Protein AF-A0A094FI16-F1 (afdb_monomer)

Solvent-accessible surface area (backbone atoms only — not comparable to full-atom values): 13268 Å² total; per-residue (Å²): 134,84,83,78,82,88,69,80,83,80,78,84,63,84,81,72,83,69,83,72,55,76,81,50,73,65,48,74,67,51,50,54,47,45,54,50,50,52,51,71,77,45,68,91,84,68,53,72,40,79,74,44,76,42,57,43,65,66,54,66,85,62,45,50,60,28,54,52,25,50,73,70,74,41,86,46,73,88,70,80,50,32,34,35,35,34,31,32,39,61,77,45,80,53,34,32,47,31,35,27,33,64,72,80,64,43,73,79,44,76,44,78,58,59,74,73,53,78,80,79,87,50,72,69,58,41,55,53,47,32,50,36,49,70,70,32,68,69,50,48,51,54,54,60,74,66,66,67,64,84,74,54,40,78,46,63,51,59,36,78,58,72,79,88,84,68,92,50,53,60,66,41,31,35,30,46,32,22,29,30,52,59,94,44,43,84,47,87,84,50,66,26,85,81,37,69,49,74,43,33,40,30,28,34,67,46,77,63,39,73,78,48,72,47,61,69,89,82,77,132

Foldseek 3Di:
DDDDDPDDDPPPDDDDPPPADQPHKDDPVRQVLQVVLVCVVDPVPFAKDWQDKIWPHDDPVQVVQQVVCVVVVHHGDDDFTKIWTWIDRALDLWIKIWIAGPRVSHTPDIDTDDLQDDGDDDPVLQVLLFVQLVPDPVNVVLVVVVVDDPQKDKGWGWDFPDDPPPPRSFTKIKIWMFIFDSVCRVPPPGDRVVGTDQKIFMAGSNNSHGPDIGGNPPDD

Secondary structure (DSSP, 8-state):
---------------------TTSPPPHHHHHHHHHHHHHTS-TT--EEEEEEEEEPPPHHHHHHHHHHHHTTPPPPP---EEEEEEEETTSS-EEEEEEETTTTEEEEEEEPPTT--PPP-HHHHHHHHHHHHH-HHHHHHHHHT-PPTT--EEEEEEE----SSS-SS-EEEEEEEE--GGGTT-TT--GGGSB-SEEEEEETTTTEEEEEEES-S--

Mean predicted aligned error: 7.17 Å

Sequence (220 aa):
MDKIPTTLPFVGGAKEEVVQHPIGPLTASEITRSTSILRASWPANTDFHFKAVTLLEPLKAELLPYLQAERSGSSPAKIDRKAFVLYYIRNTDKLHEAVVNLSEGKVESNVRLGANVHSNADGDEIIATEKAALEDEGVKAAIAKLQLPEGSVVIVDPWIYGSDGVHDDARMFQCFLYMKDPQNANEPDANHYAMPLPFSPVISAETMKVIRIDTSLLRR

Structure (mmCIF, N/CA/C/O backbone):
data_AF-A0A094FI16-F1
#
_entry.id   AF-A0A094FI16-F1
#
loop_
_atom_site.group_PDB
_atom_site.id
_atom_site.type_symbol
_atom_site.label_atom_id
_atom_site.label_alt_id
_atom_site.label_comp_id
_atom_site.label_asym_id
_atom_site.label_entity_id
_atom_site.label_seq_id
_atom_site.pdbx_PDB_ins_code
_atom_site.Cartn_x
_atom_site.Cartn_y
_atom_site.Cartn_z
_atom_site.occupancy
_atom_site.B_iso_or_equiv
_atom_site.auth_seq_id
_atom_site.auth_comp_id
_atom_site.auth_asym_id
_atom_site.auth_atom_id
_atom_site.pdbx_PDB_model_num
ATOM 1 N N . MET A 1 1 ? 4.285 34.529 16.241 1.00 43.22 1 MET A N 1
ATOM 2 C CA . MET A 1 1 ? 4.951 33.340 15.674 1.00 43.22 1 MET A CA 1
ATOM 3 C C . MET A 1 1 ? 5.153 33.617 14.204 1.00 43.22 1 MET A C 1
ATOM 5 O O . MET A 1 1 ? 4.193 33.572 13.442 1.00 43.22 1 MET A O 1
ATOM 9 N N . ASP A 1 2 ? 6.364 34.029 13.848 1.00 38.28 2 ASP A N 1
ATOM 10 C CA . ASP A 1 2 ? 6.711 34.353 12.471 1.00 38.28 2 ASP A CA 1
ATOM 11 C C . ASP A 1 2 ? 6.721 33.078 11.628 1.00 38.28 2 ASP A C 1
ATOM 13 O O . ASP A 1 2 ? 7.322 32.069 11.999 1.00 38.28 2 ASP A O 1
ATOM 17 N N . LYS A 1 3 ? 6.003 33.113 10.503 1.00 44.16 3 LYS A N 1
ATOM 18 C CA . LYS A 1 3 ? 5.998 32.029 9.523 1.00 44.16 3 LYS A CA 1
ATOM 19 C C . LYS A 1 3 ? 7.364 31.998 8.846 1.00 44.16 3 LYS A C 1
ATOM 21 O O . LYS A 1 3 ? 7.683 32.887 8.061 1.00 44.16 3 LYS A O 1
ATOM 26 N N . ILE A 1 4 ? 8.153 30.971 9.139 1.00 40.56 4 ILE A N 1
ATOM 27 C CA . ILE A 1 4 ? 9.375 30.671 8.393 1.00 40.56 4 ILE A CA 1
ATOM 28 C C . ILE A 1 4 ? 8.947 30.268 6.969 1.00 40.56 4 ILE A C 1
ATOM 30 O O . ILE A 1 4 ? 8.168 29.323 6.829 1.00 40.56 4 ILE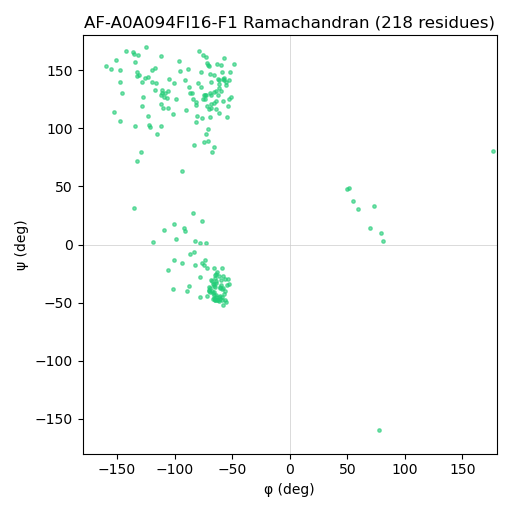 A O 1
ATOM 34 N N . PRO A 1 5 ? 9.398 30.953 5.903 1.00 45.97 5 PRO A N 1
ATOM 35 C CA . PRO A 1 5 ? 9.052 30.575 4.540 1.00 45.97 5 PRO A CA 1
ATOM 36 C C . PRO A 1 5 ? 9.872 29.345 4.137 1.00 45.97 5 PRO A C 1
ATOM 38 O O . PRO A 1 5 ? 11.078 29.435 3.918 1.00 45.97 5 PRO A O 1
ATOM 41 N N . THR A 1 6 ? 9.226 28.185 4.029 1.00 45.31 6 THR A N 1
ATOM 42 C CA . THR A 1 6 ? 9.842 26.946 3.530 1.00 45.31 6 THR A CA 1
ATOM 43 C C . THR A 1 6 ? 9.599 26.794 2.030 1.00 45.31 6 THR A C 1
ATOM 45 O O . THR A 1 6 ? 8.936 25.864 1.583 1.00 45.31 6 THR A O 1
ATOM 48 N N . THR A 1 7 ? 10.115 27.713 1.219 1.00 50.72 7 THR A N 1
ATOM 49 C CA . THR A 1 7 ? 10.198 27.493 -0.231 1.00 50.72 7 THR A CA 1
ATOM 50 C C . THR A 1 7 ? 11.647 27.603 -0.659 1.00 50.72 7 THR A C 1
ATOM 52 O O . THR A 1 7 ? 12.184 28.702 -0.794 1.00 50.72 7 THR A O 1
ATOM 55 N N . LEU A 1 8 ? 12.281 26.446 -0.858 1.00 42.81 8 LEU A N 1
ATOM 56 C CA . LEU A 1 8 ? 13.531 26.371 -1.602 1.00 42.81 8 LEU A CA 1
ATOM 57 C C . LEU A 1 8 ? 13.269 26.865 -3.036 1.00 42.81 8 LEU A C 1
ATOM 59 O O . LEU A 1 8 ? 12.236 26.515 -3.614 1.00 42.81 8 LEU A O 1
ATOM 63 N N . PRO A 1 9 ? 14.167 27.672 -3.623 1.00 41.69 9 PRO A N 1
ATOM 64 C CA . PRO A 1 9 ? 14.007 28.132 -4.991 1.00 41.69 9 PRO A CA 1
ATOM 65 C C . PRO A 1 9 ? 14.072 26.930 -5.935 1.00 41.69 9 PRO A C 1
ATOM 67 O O . PRO A 1 9 ? 15.095 26.251 -6.033 1.00 41.69 9 PRO A O 1
ATOM 70 N N . PHE A 1 10 ? 12.973 26.663 -6.641 1.00 52.28 10 PHE A N 1
ATOM 71 C CA . PHE A 1 10 ? 12.978 25.724 -7.753 1.00 52.28 10 PHE A CA 1
ATOM 72 C C . PHE A 1 10 ? 13.746 26.382 -8.900 1.00 52.28 10 PHE A C 1
ATOM 74 O O . PHE A 1 10 ? 13.222 27.243 -9.608 1.00 52.28 10 PHE A O 1
ATOM 81 N N . VAL A 1 11 ? 15.019 26.020 -9.054 1.00 50.62 11 VAL A N 1
ATOM 82 C CA . VAL A 1 11 ? 15.810 26.430 -10.213 1.00 50.62 11 VAL A CA 1
ATOM 83 C C . VAL A 1 11 ? 15.297 25.625 -11.402 1.00 50.62 11 VAL A C 1
ATOM 85 O O . VAL A 1 11 ? 15.682 24.478 -11.616 1.00 50.62 11 VAL A O 1
ATOM 88 N N . GLY A 1 12 ? 14.372 26.225 -12.150 1.00 50.88 12 GLY A N 1
ATOM 89 C CA . GLY A 1 12 ? 13.916 25.733 -13.444 1.00 50.88 12 GLY A CA 1
ATOM 90 C C . GLY A 1 12 ? 15.039 25.834 -14.471 1.00 50.88 12 GLY A C 1
ATOM 91 O O . GLY A 1 12 ? 15.079 26.773 -15.260 1.00 50.88 12 GLY A O 1
ATOM 92 N N . GLY A 1 13 ? 15.968 24.882 -14.437 1.00 42.16 13 GLY A N 1
ATOM 93 C CA . GLY A 1 13 ? 16.850 24.588 -15.560 1.00 42.16 13 GLY A CA 1
ATOM 94 C C . GLY A 1 13 ? 16.088 23.796 -16.620 1.00 42.16 13 GLY A C 1
ATOM 95 O O . GLY A 1 13 ? 15.184 23.022 -16.293 1.00 42.16 13 GLY A O 1
ATOM 96 N N . ALA A 1 14 ? 16.440 23.980 -17.894 1.00 49.06 14 ALA A N 1
ATOM 97 C CA . ALA A 1 14 ? 16.008 23.067 -18.945 1.00 49.06 14 ALA A CA 1
ATOM 98 C C . ALA A 1 14 ? 16.341 21.634 -18.504 1.00 49.06 14 ALA A C 1
ATOM 100 O O . ALA A 1 14 ? 17.463 21.356 -18.084 1.00 49.06 14 ALA A O 1
ATOM 101 N N . LYS A 1 15 ? 15.340 20.752 -18.521 1.00 51.88 15 LYS A N 1
ATOM 102 C CA . LYS A 1 15 ? 15.475 19.371 -18.065 1.00 51.88 15 LYS A CA 1
ATOM 103 C C . LYS A 1 15 ? 16.336 18.634 -19.090 1.00 51.88 15 LYS A C 1
ATOM 105 O O . LYS A 1 15 ? 15.805 18.107 -20.063 1.00 51.88 15 LYS A O 1
ATOM 110 N N . GLU A 1 16 ? 17.656 18.651 -18.919 1.00 47.62 16 GLU A N 1
ATOM 111 C CA . GLU A 1 16 ? 18.508 17.676 -19.593 1.00 47.62 16 GLU A CA 1
ATOM 112 C C . GLU A 1 16 ? 17.940 16.294 -19.259 1.00 47.62 16 GLU A C 1
ATOM 114 O O . GLU A 1 16 ? 17.707 15.971 -18.088 1.00 47.62 16 GLU A O 1
ATOM 119 N N . GLU A 1 17 ? 17.644 15.497 -20.288 1.00 54.69 17 GLU A N 1
ATOM 120 C CA . GLU A 1 17 ? 17.377 14.074 -20.113 1.00 54.69 17 GLU A CA 1
ATOM 121 C C . GLU A 1 17 ? 18.675 13.430 -19.630 1.00 54.69 17 GLU A C 1
ATOM 123 O O . GLU A 1 17 ? 19.483 12.921 -20.402 1.00 54.69 17 GLU A O 1
ATOM 128 N N . VAL A 1 18 ? 18.900 13.496 -18.319 1.00 62.59 18 VAL A N 1
ATOM 129 C CA . VAL A 1 18 ? 19.955 12.733 -17.671 1.00 62.59 18 VAL A CA 1
ATOM 130 C C . VAL A 1 18 ? 19.619 11.272 -17.916 1.00 62.59 18 VAL A C 1
ATOM 132 O O . VAL A 1 18 ? 18.603 10.775 -17.415 1.00 62.59 18 VAL A O 1
ATOM 135 N N . VAL A 1 19 ? 20.460 10.605 -18.708 1.00 74.19 19 VAL A N 1
ATOM 136 C CA . VAL A 1 19 ? 20.371 9.166 -18.954 1.00 74.19 19 VAL A CA 1
ATOM 137 C C . VAL A 1 19 ? 20.383 8.473 -17.597 1.00 74.19 19 VAL A C 1
ATOM 139 O O . VAL A 1 19 ? 21.378 8.503 -16.875 1.00 74.19 19 VAL A O 1
ATOM 142 N N . GLN A 1 20 ? 19.239 7.906 -17.218 1.00 89.69 20 GLN A N 1
ATOM 143 C CA . GLN A 1 20 ? 19.104 7.235 -15.934 1.00 89.69 20 GLN A CA 1
ATOM 144 C C . GLN A 1 20 ? 19.866 5.916 -15.985 1.00 89.69 20 GLN A C 1
ATOM 146 O O . GLN A 1 20 ? 19.644 5.100 -16.883 1.00 89.69 20 GLN A O 1
ATOM 151 N N . HIS A 1 21 ? 20.732 5.698 -14.997 1.00 93.56 21 HIS A N 1
ATOM 152 C CA . HIS A 1 21 ? 21.408 4.418 -14.831 1.00 93.56 21 HIS A CA 1
ATOM 153 C C . HIS A 1 21 ? 20.358 3.288 -14.729 1.00 93.56 21 HIS A C 1
ATOM 155 O O . HIS A 1 21 ? 19.339 3.491 -14.064 1.00 93.56 21 HIS A O 1
ATOM 161 N N . PRO A 1 22 ? 20.556 2.100 -15.333 1.00 95.25 22 PRO A N 1
ATOM 162 C CA . PRO A 1 22 ? 19.527 1.054 -15.397 1.00 95.25 22 PRO A CA 1
ATOM 163 C C . PRO A 1 22 ? 18.961 0.594 -14.048 1.00 95.25 22 PRO A C 1
ATOM 165 O O . PRO A 1 22 ? 17.793 0.233 -13.992 1.00 95.25 22 PRO A O 1
ATOM 168 N N . ILE A 1 23 ? 19.751 0.656 -12.969 1.00 96.25 23 ILE A N 1
ATOM 169 C CA . ILE A 1 23 ? 19.307 0.364 -11.584 1.00 96.25 23 ILE A CA 1
ATOM 170 C C . ILE A 1 23 ? 18.984 1.617 -10.751 1.00 96.25 23 ILE A C 1
ATOM 172 O O . ILE A 1 23 ? 18.728 1.528 -9.555 1.00 96.25 23 ILE A O 1
ATOM 176 N N . GLY A 1 24 ? 19.034 2.808 -11.351 1.00 95.94 24 GLY A N 1
ATOM 177 C CA . GLY A 1 24 ? 18.613 4.038 -10.685 1.00 95.94 24 GLY A CA 1
ATOM 178 C C . GLY A 1 24 ? 17.097 4.029 -10.459 1.00 95.94 24 GLY A C 1
ATOM 179 O O . GLY A 1 24 ? 16.371 3.607 -11.369 1.00 95.94 24 GLY A O 1
ATOM 180 N N . PRO A 1 25 ? 16.604 4.502 -9.297 1.00 96.94 25 PRO A N 1
ATOM 181 C CA . PRO A 1 25 ? 15.182 4.465 -8.964 1.00 96.94 25 PRO A CA 1
ATOM 182 C C . PRO A 1 25 ? 14.341 5.193 -10.015 1.00 96.94 25 PRO A C 1
ATOM 184 O O . PRO A 1 25 ? 14.848 6.019 -10.779 1.00 96.94 25 PRO A O 1
ATOM 187 N N . LEU A 1 26 ? 13.041 4.896 -10.060 1.00 97.44 26 LEU A N 1
ATOM 188 C CA . LEU A 1 26 ? 12.145 5.634 -10.943 1.00 97.44 26 LEU A CA 1
ATOM 189 C C . LEU A 1 26 ? 12.122 7.112 -10.559 1.00 97.44 26 LEU A C 1
ATOM 191 O O . LEU A 1 26 ? 11.968 7.476 -9.392 1.00 97.44 26 LEU A O 1
ATOM 195 N N . THR A 1 27 ? 12.212 7.974 -11.562 1.00 97.06 27 THR A N 1
ATOM 196 C CA . THR A 1 27 ? 11.962 9.403 -11.377 1.00 97.06 27 THR A CA 1
ATOM 197 C C . THR A 1 27 ? 10.465 9.666 -11.182 1.00 97.06 27 THR A C 1
ATOM 199 O O . THR A 1 27 ? 9.615 8.886 -11.614 1.00 97.06 27 THR A O 1
ATOM 202 N N . ALA A 1 28 ? 10.107 10.828 -10.628 1.00 96.88 28 ALA A N 1
ATOM 203 C CA . ALA A 1 28 ? 8.701 11.237 -10.505 1.00 96.88 28 ALA A CA 1
ATOM 204 C C . ALA A 1 28 ? 7.945 11.220 -11.853 1.00 96.88 28 ALA A C 1
ATOM 206 O O . ALA A 1 28 ? 6.765 10.866 -11.922 1.00 96.88 28 ALA A O 1
ATOM 207 N N . SER A 1 29 ? 8.639 11.560 -12.946 1.00 96.94 29 SER A N 1
ATOM 208 C CA . SER A 1 29 ? 8.073 11.517 -14.298 1.00 96.94 29 SER A CA 1
ATOM 209 C C . SER A 1 29 ? 7.815 10.087 -14.766 1.00 96.94 29 SER A C 1
ATOM 211 O O . SER A 1 29 ? 6.818 9.838 -15.435 1.00 96.94 29 SER A O 1
ATOM 213 N N . GLU A 1 30 ? 8.699 9.152 -14.425 1.00 97.62 30 GLU A N 1
ATOM 214 C CA . GLU A 1 30 ? 8.548 7.737 -14.763 1.00 97.62 30 GLU A CA 1
ATOM 215 C C . GLU A 1 30 ? 7.422 7.080 -13.965 1.00 97.62 30 GLU A C 1
ATOM 217 O O . GLU A 1 30 ? 6.641 6.337 -14.549 1.00 97.62 30 GLU A O 1
ATOM 222 N N . ILE A 1 31 ? 7.269 7.416 -12.679 1.00 98.62 31 ILE A N 1
ATOM 223 C CA . ILE A 1 31 ? 6.142 6.971 -11.837 1.00 98.62 31 ILE A CA 1
ATOM 224 C C . ILE A 1 31 ? 4.806 7.477 -12.408 1.00 98.62 31 ILE A C 1
ATOM 226 O O . ILE A 1 31 ? 3.833 6.733 -12.543 1.00 98.62 31 ILE A O 1
ATOM 230 N N . THR A 1 32 ? 4.752 8.752 -12.797 1.00 98.44 32 THR A N 1
ATOM 231 C CA . THR A 1 32 ? 3.542 9.335 -13.398 1.00 98.44 32 THR A CA 1
ATOM 232 C C . THR A 1 32 ? 3.241 8.699 -14.758 1.00 98.44 32 THR A C 1
ATOM 234 O O . THR A 1 32 ? 2.091 8.389 -15.075 1.00 98.44 32 THR A O 1
ATOM 237 N N . ARG A 1 33 ? 4.275 8.456 -15.572 1.00 98.38 33 ARG A N 1
ATOM 238 C CA . ARG A 1 33 ? 4.128 7.842 -16.894 1.00 98.38 33 ARG A CA 1
ATOM 239 C C . ARG A 1 33 ? 3.716 6.373 -16.804 1.00 98.38 33 ARG A C 1
ATOM 241 O O . ARG A 1 33 ? 2.846 5.968 -17.569 1.00 98.38 33 ARG A O 1
ATOM 248 N N . SER A 1 34 ? 4.276 5.591 -15.879 1.00 98.56 34 SER A N 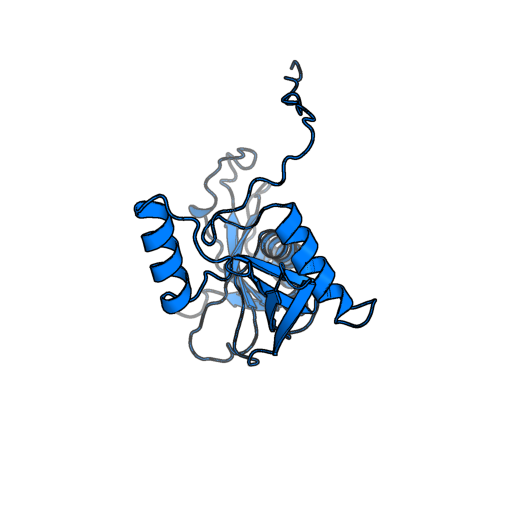1
ATOM 249 C CA . SER A 1 34 ? 3.928 4.173 -15.713 1.00 98.56 34 SER A CA 1
ATOM 250 C C . SER A 1 34 ? 2.458 4.002 -15.338 1.00 98.56 34 SER A C 1
ATOM 252 O O . SER A 1 34 ? 1.738 3.242 -15.984 1.00 98.56 34 SER A O 1
ATOM 254 N N . THR A 1 35 ? 1.984 4.775 -14.358 1.00 98.44 35 THR A N 1
ATOM 255 C CA . THR A 1 35 ? 0.579 4.752 -13.933 1.00 98.44 35 THR A CA 1
ATOM 256 C C . THR A 1 35 ? -0.359 5.255 -15.030 1.00 98.44 35 THR A C 1
ATOM 258 O O . THR A 1 35 ? -1.441 4.698 -15.199 1.00 98.44 35 THR A O 1
ATOM 261 N N . SER A 1 36 ? 0.053 6.242 -15.832 1.00 98.38 36 SER A N 1
ATOM 262 C CA . SER A 1 36 ? -0.736 6.735 -16.971 1.00 98.38 36 SER A CA 1
ATOM 263 C C . SER A 1 36 ? -0.880 5.692 -18.084 1.00 98.38 36 SER A C 1
ATOM 265 O O . SER A 1 36 ? -1.991 5.454 -18.555 1.00 98.38 36 SER A O 1
ATOM 267 N N . ILE A 1 37 ? 0.220 5.033 -18.472 1.00 98.56 37 ILE A N 1
ATOM 268 C CA . ILE A 1 37 ? 0.207 3.942 -19.463 1.00 98.56 37 ILE A CA 1
ATOM 269 C C . ILE A 1 37 ? -0.701 2.809 -18.982 1.00 98.56 37 ILE A C 1
ATOM 271 O O . ILE A 1 37 ? -1.527 2.310 -19.745 1.00 98.56 37 ILE A O 1
ATOM 275 N N . LEU A 1 38 ? -0.591 2.431 -17.706 1.00 98.50 38 LEU A N 1
ATOM 276 C CA . LEU A 1 38 ? -1.427 1.379 -17.146 1.00 98.50 38 LEU A CA 1
ATOM 277 C C . LEU A 1 38 ? -2.907 1.777 -17.131 1.00 98.50 38 LEU A C 1
ATOM 279 O O . LEU A 1 38 ? -3.737 0.999 -17.590 1.00 98.50 38 LEU A O 1
ATOM 283 N N . ARG A 1 39 ? -3.255 2.988 -16.677 1.00 98.25 39 ARG A N 1
ATOM 284 C CA . ARG A 1 39 ? -4.644 3.484 -16.687 1.00 98.25 39 ARG A CA 1
ATOM 285 C C . ARG A 1 39 ? -5.259 3.448 -18.085 1.00 98.25 39 ARG A C 1
ATOM 287 O O . ARG A 1 39 ? -6.409 3.050 -18.216 1.00 98.25 39 ARG A O 1
ATOM 294 N N . ALA A 1 40 ? -4.492 3.797 -19.118 1.00 97.69 40 ALA A N 1
ATOM 295 C CA . ALA A 1 40 ? -4.954 3.760 -20.505 1.00 97.69 40 ALA A CA 1
ATOM 296 C C . ALA A 1 40 ? -5.264 2.339 -21.021 1.00 97.69 40 ALA A C 1
ATOM 298 O O . ALA A 1 40 ? -6.005 2.195 -21.989 1.00 97.69 40 ALA A O 1
ATOM 299 N N . SER A 1 41 ? -4.727 1.295 -20.378 1.00 96.12 41 SER A N 1
ATOM 300 C CA . SER A 1 41 ? -5.033 -0.107 -20.704 1.00 96.12 41 SER A CA 1
ATOM 301 C C . SER A 1 41 ? -6.322 -0.637 -20.058 1.00 96.12 41 SER A C 1
ATOM 303 O O . SER A 1 41 ? -6.748 -1.749 -20.365 1.00 96.12 41 SER A O 1
ATOM 305 N N . TRP A 1 42 ? -6.958 0.149 -19.184 1.00 97.62 42 TRP A N 1
ATOM 306 C CA . TRP A 1 42 ? -8.195 -0.196 -18.484 1.00 97.62 42 TRP A CA 1
ATOM 307 C C . TRP A 1 42 ? -9.375 0.676 -18.952 1.00 97.62 42 TRP A C 1
ATOM 309 O O . TRP A 1 42 ? -9.167 1.749 -19.522 1.00 97.62 42 TRP A O 1
ATOM 319 N N . PRO A 1 43 ? -10.636 0.268 -18.695 1.00 97.00 43 PRO A N 1
ATOM 320 C CA . PRO A 1 43 ? -11.796 1.131 -18.899 1.00 97.00 43 PRO A CA 1
ATOM 321 C C . PRO A 1 43 ? -11.633 2.481 -18.188 1.00 97.00 43 PRO A C 1
ATOM 323 O O . PRO A 1 43 ? -11.154 2.529 -17.054 1.00 97.00 43 PRO A O 1
ATOM 326 N N . ALA A 1 44 ? -12.092 3.561 -18.826 1.00 92.81 44 ALA A N 1
ATOM 327 C CA . ALA A 1 44 ? -11.821 4.944 -18.410 1.00 92.81 44 ALA A CA 1
ATOM 328 C C . ALA A 1 44 ? -12.174 5.273 -16.944 1.00 92.81 44 ALA A C 1
ATOM 330 O O . ALA A 1 44 ? -11.516 6.104 -16.329 1.00 92.81 44 ALA A O 1
ATOM 331 N N . ASN A 1 45 ? -13.178 4.598 -16.377 1.00 93.81 45 ASN A N 1
ATOM 332 C CA . ASN A 1 45 ? -13.672 4.844 -15.017 1.00 93.81 45 ASN A CA 1
ATOM 333 C C . ASN A 1 45 ? -13.145 3.835 -13.985 1.00 93.81 45 ASN A C 1
ATOM 335 O O . ASN A 1 45 ? -13.737 3.670 -12.921 1.00 93.81 45 ASN A O 1
ATOM 339 N N . THR A 1 46 ? -12.070 3.117 -14.305 1.00 97.50 46 THR A N 1
ATOM 340 C CA . THR A 1 46 ? -11.446 2.190 -13.360 1.00 97.50 46 THR A CA 1
ATOM 341 C C . THR A 1 46 ? -10.801 2.982 -12.226 1.00 97.50 46 THR A C 1
ATOM 343 O O . THR A 1 46 ? -9.930 3.824 -12.460 1.00 97.50 46 THR A O 1
ATOM 346 N N . ASP A 1 47 ? -11.230 2.715 -10.994 1.00 95.94 47 ASP A N 1
ATOM 347 C CA . ASP A 1 47 ? -10.668 3.335 -9.798 1.00 95.94 47 ASP A CA 1
ATOM 348 C C . ASP A 1 47 ? -9.504 2.491 -9.274 1.00 95.94 47 ASP A C 1
ATOM 350 O O . ASP A 1 47 ? -9.673 1.336 -8.882 1.00 95.94 47 ASP A O 1
ATOM 354 N N . PHE A 1 48 ? -8.308 3.073 -9.304 1.00 97.50 48 PHE A N 1
ATOM 355 C CA . PHE A 1 48 ? -7.074 2.405 -8.915 1.00 97.50 48 PHE A CA 1
ATOM 356 C C . PHE A 1 48 ? -6.677 2.813 -7.505 1.00 97.50 48 PHE A C 1
ATOM 358 O O . PHE A 1 48 ? -6.672 3.998 -7.157 1.00 97.50 48 PHE A O 1
ATOM 365 N N . HIS A 1 49 ? -6.216 1.830 -6.745 1.00 96.56 49 HIS A N 1
ATOM 366 C CA . HIS A 1 49 ? -5.474 2.043 -5.518 1.00 96.56 49 HIS A CA 1
ATOM 367 C C . HIS A 1 49 ? -4.052 1.505 -5.700 1.00 96.56 49 HIS A C 1
ATOM 369 O O . HIS A 1 49 ? -3.811 0.304 -5.579 1.00 96.56 49 HIS A O 1
ATOM 375 N N . PHE A 1 50 ? -3.121 2.387 -6.069 1.00 97.81 50 PHE A N 1
ATOM 376 C CA . PHE A 1 50 ? -1.723 2.019 -6.288 1.00 97.81 50 PHE A CA 1
ATOM 377 C C . PHE A 1 50 ? -1.016 1.766 -4.961 1.00 97.81 50 PHE A C 1
ATOM 379 O O . PHE A 1 50 ? -1.002 2.633 -4.096 1.00 97.81 50 PHE A O 1
ATOM 386 N N . LYS A 1 51 ? -0.411 0.587 -4.834 1.00 97.56 51 LYS A N 1
ATOM 387 C CA . LYS A 1 51 ? 0.271 0.119 -3.624 1.00 97.56 51 LYS A CA 1
ATOM 388 C C . LYS A 1 51 ? 1.782 0.245 -3.734 1.00 97.56 51 LYS A C 1
ATOM 390 O O . LYS A 1 51 ? 2.441 0.630 -2.774 1.00 97.56 51 LYS A O 1
ATOM 395 N N . ALA A 1 52 ? 2.317 -0.039 -4.919 1.00 97.69 52 ALA A N 1
ATOM 396 C CA . ALA A 1 52 ? 3.718 0.172 -5.240 1.00 97.69 52 ALA A CA 1
ATOM 397 C C . ALA A 1 52 ? 3.879 0.544 -6.715 1.00 97.69 52 ALA A C 1
ATOM 399 O O . ALA A 1 52 ? 3.232 -0.031 -7.589 1.00 97.69 52 ALA A O 1
ATOM 400 N N . VAL A 1 53 ? 4.778 1.489 -6.980 1.00 98.56 53 VAL A N 1
ATOM 401 C CA . VAL A 1 53 ? 5.278 1.812 -8.318 1.00 98.56 53 VAL A CA 1
ATOM 402 C C . VAL A 1 53 ? 6.787 1.939 -8.191 1.00 98.56 53 VAL A C 1
ATOM 404 O O . VAL A 1 53 ? 7.285 2.932 -7.668 1.00 98.56 53 VAL A O 1
ATOM 407 N N . THR A 1 54 ? 7.514 0.914 -8.618 1.00 98.44 54 THR A N 1
ATOM 408 C CA . THR A 1 54 ? 8.969 0.840 -8.438 1.00 98.44 54 THR A CA 1
ATOM 409 C C . THR A 1 54 ? 9.658 0.377 -9.712 1.00 98.44 54 THR A C 1
ATOM 411 O O . THR A 1 54 ? 9.016 -0.130 -10.633 1.00 98.44 54 THR A O 1
ATOM 414 N N . LEU A 1 55 ? 10.971 0.579 -9.784 1.00 98.50 55 LEU A N 1
ATOM 415 C CA . LEU A 1 55 ? 11.784 0.057 -10.871 1.00 98.50 55 LEU A CA 1
ATOM 416 C C . LEU A 1 55 ? 11.697 -1.471 -10.842 1.00 98.50 55 LEU A C 1
ATOM 418 O O . LEU A 1 55 ? 11.948 -2.090 -9.810 1.00 98.50 55 LEU A O 1
ATOM 422 N N . LEU A 1 56 ? 11.377 -2.074 -11.983 1.00 98.44 56 LEU A N 1
ATOM 423 C CA . LEU A 1 56 ? 11.694 -3.475 -12.202 1.00 98.44 56 LEU A CA 1
ATOM 424 C C . LEU A 1 56 ? 13.156 -3.528 -12.638 1.00 98.44 56 LEU A C 1
ATOM 426 O O . LEU A 1 56 ? 13.481 -3.121 -13.756 1.00 98.44 56 LEU A O 1
ATOM 430 N N . GLU A 1 57 ? 14.032 -3.956 -11.731 1.00 98.00 57 GLU A N 1
ATOM 431 C CA . GLU A 1 57 ? 15.458 -4.039 -12.029 1.00 98.00 57 GLU A CA 1
ATOM 432 C C . GLU A 1 57 ? 15.711 -4.954 -13.240 1.00 98.00 57 GLU A C 1
ATOM 434 O O . GLU A 1 57 ? 15.027 -5.973 -13.398 1.00 98.00 57 GLU A O 1
ATOM 439 N N . PRO A 1 58 ? 16.685 -4.614 -14.103 1.00 97.38 58 PRO A N 1
ATOM 440 C CA . PRO A 1 58 ? 17.019 -5.446 -15.248 1.00 97.38 58 PRO A CA 1
ATOM 441 C C . PRO A 1 58 ? 17.452 -6.848 -14.831 1.00 97.38 58 PRO A C 1
ATOM 443 O O . PRO A 1 58 ? 18.019 -7.058 -13.754 1.00 97.38 58 PRO A O 1
ATOM 446 N N . LEU A 1 59 ? 17.281 -7.814 -15.732 1.00 97.12 59 LEU A N 1
ATOM 447 C CA . LEU A 1 59 ? 17.809 -9.149 -15.491 1.00 97.12 59 LEU A CA 1
ATOM 448 C C . LEU A 1 59 ? 19.330 -9.078 -15.350 1.00 97.12 59 LEU A C 1
ATOM 450 O O . LEU A 1 59 ? 20.016 -8.387 -16.104 1.00 97.12 59 LEU A O 1
ATOM 454 N N . LYS A 1 60 ? 19.892 -9.871 -14.433 1.00 97.69 60 LYS A N 1
ATOM 455 C CA . LYS A 1 60 ? 21.348 -9.938 -14.228 1.00 97.69 60 LYS A CA 1
ATOM 456 C C . LYS A 1 60 ? 22.119 -10.214 -15.528 1.00 97.69 60 LYS A C 1
ATOM 458 O O . LYS A 1 60 ? 23.222 -9.704 -15.698 1.00 97.69 60 LYS A O 1
ATOM 463 N N . ALA A 1 61 ? 21.536 -11.006 -16.431 1.00 97.31 61 ALA A N 1
ATOM 464 C CA . ALA A 1 61 ? 22.112 -11.323 -17.737 1.00 97.31 61 ALA A CA 1
ATOM 465 C C . ALA A 1 61 ? 22.234 -10.099 -18.668 1.00 97.31 61 ALA A C 1
ATOM 467 O O . ALA A 1 61 ? 23.146 -10.061 -19.487 1.00 97.31 61 ALA A O 1
ATOM 468 N N . GLU A 1 62 ? 21.360 -9.101 -18.521 1.00 95.94 62 GLU A N 1
ATOM 469 C CA . GLU A 1 62 ? 21.382 -7.843 -19.281 1.00 95.94 62 GLU A CA 1
ATOM 470 C C . GLU A 1 62 ? 22.248 -6.790 -18.578 1.00 95.94 62 GLU A C 1
ATOM 472 O O . GLU A 1 62 ? 23.031 -6.084 -19.213 1.00 95.94 62 GLU A O 1
ATOM 477 N N . LEU A 1 63 ? 22.155 -6.721 -17.245 1.00 97.06 63 LEU A N 1
ATOM 478 C CA . LEU A 1 63 ? 22.872 -5.736 -16.439 1.00 97.06 63 LEU A CA 1
ATOM 479 C C . LEU A 1 63 ? 24.384 -5.990 -16.395 1.00 97.06 63 LEU A C 1
ATOM 481 O O . LEU A 1 63 ? 25.168 -5.045 -16.386 1.00 97.06 63 LEU A O 1
ATOM 485 N N . LEU A 1 64 ? 24.824 -7.250 -16.360 1.00 97.38 64 LEU A N 1
ATOM 486 C CA . LEU A 1 64 ? 26.248 -7.558 -16.220 1.00 97.38 64 LEU A CA 1
ATOM 487 C C . LEU A 1 64 ? 27.090 -7.049 -17.412 1.00 97.38 64 LEU A C 1
ATOM 489 O O . LEU A 1 64 ? 28.091 -6.377 -17.151 1.00 97.38 64 LEU A O 1
ATOM 493 N N . PRO A 1 65 ? 26.707 -7.280 -18.686 1.00 96.81 65 PRO A N 1
ATOM 494 C CA . PRO A 1 65 ? 27.391 -6.673 -19.830 1.00 96.81 65 PRO A CA 1
ATOM 495 C C . PRO A 1 65 ? 27.380 -5.140 -19.803 1.00 96.81 65 PRO A C 1
ATOM 497 O O . PRO A 1 65 ? 28.394 -4.523 -20.126 1.00 96.81 65 PRO A O 1
ATOM 500 N N . TYR A 1 66 ? 26.269 -4.526 -19.377 1.00 96.81 66 TYR A N 1
ATOM 501 C CA . TYR A 1 66 ? 26.176 -3.072 -19.212 1.00 96.81 66 TYR A CA 1
ATOM 502 C C . TYR A 1 66 ? 27.247 -2.561 -18.239 1.00 96.81 66 TYR A C 1
ATOM 504 O O . TYR A 1 66 ? 28.036 -1.687 -18.591 1.00 96.81 66 TYR A O 1
ATOM 512 N N . LEU A 1 67 ? 27.337 -3.154 -17.044 1.00 97.00 67 LEU A N 1
ATOM 513 C CA . LEU A 1 67 ? 28.293 -2.737 -16.012 1.00 97.00 67 LEU A CA 1
ATOM 514 C C . LEU A 1 67 ? 29.750 -2.983 -16.432 1.00 97.00 67 LEU A C 1
ATOM 516 O O . LEU A 1 67 ? 30.643 -2.219 -16.070 1.00 97.00 67 LEU A O 1
ATOM 520 N N . GLN A 1 68 ? 30.011 -4.051 -17.190 1.00 97.44 68 GLN A N 1
ATOM 521 C CA . GLN A 1 68 ? 31.343 -4.330 -17.730 1.00 97.44 68 GLN A CA 1
ATOM 522 C C . GLN A 1 68 ? 31.774 -3.269 -18.744 1.00 97.44 68 GLN A C 1
ATOM 524 O O . GLN A 1 68 ? 32.895 -2.772 -18.642 1.00 97.44 68 GLN A O 1
ATOM 529 N N . ALA A 1 69 ? 30.887 -2.907 -19.676 1.00 96.38 69 ALA A N 1
ATOM 530 C CA . ALA A 1 69 ? 31.149 -1.867 -20.665 1.00 96.38 69 ALA A CA 1
ATOM 531 C C . ALA A 1 69 ? 31.342 -0.495 -20.001 1.00 96.38 69 ALA A C 1
ATOM 533 O O . ALA A 1 69 ? 32.323 0.188 -20.289 1.00 96.38 69 ALA A O 1
ATOM 534 N N . GLU A 1 70 ? 30.475 -0.136 -19.050 1.00 94.88 70 GLU A N 1
ATOM 535 C CA . GLU A 1 70 ? 30.606 1.096 -18.266 1.00 94.88 70 GLU A CA 1
ATOM 536 C C . GLU A 1 70 ? 31.964 1.159 -17.549 1.00 94.88 70 GLU A C 1
ATOM 538 O O . GLU A 1 70 ? 32.698 2.141 -17.671 1.00 94.88 70 GLU A O 1
ATOM 543 N N . ARG A 1 71 ? 32.360 0.073 -16.871 1.00 96.19 71 ARG A N 1
ATOM 544 C CA . ARG A 1 71 ? 33.644 -0.010 -16.162 1.00 96.19 71 ARG A CA 1
ATOM 545 C C . ARG A 1 71 ? 34.853 0.076 -17.095 1.00 96.19 71 ARG A C 1
ATOM 547 O O . ARG A 1 71 ? 35.885 0.600 -16.684 1.00 96.19 71 ARG A O 1
ATOM 554 N N . SER A 1 72 ? 34.759 -0.444 -18.319 1.00 96.88 72 SER A N 1
ATOM 555 C CA . SER A 1 72 ? 35.838 -0.362 -19.311 1.00 96.88 72 SER A CA 1
ATOM 556 C C . SER A 1 72 ? 35.871 0.968 -20.072 1.00 96.88 72 SER A C 1
ATOM 558 O O . SER A 1 72 ? 36.685 1.117 -20.982 1.00 96.88 72 SER A O 1
ATOM 560 N N . GLY A 1 73 ? 34.995 1.926 -19.743 1.00 94.50 73 GLY A N 1
ATOM 561 C CA . GLY A 1 73 ? 34.863 3.196 -20.464 1.00 94.50 73 GLY A CA 1
ATOM 562 C C . GLY A 1 73 ? 34.260 3.045 -21.864 1.00 94.50 73 GLY A C 1
ATOM 563 O O . GLY A 1 73 ? 34.363 3.952 -22.686 1.00 94.50 73 GLY A O 1
ATOM 564 N N . SER A 1 74 ? 33.662 1.892 -22.162 1.00 94.75 74 SER A N 1
ATOM 565 C CA . SER A 1 74 ? 32.936 1.630 -23.404 1.00 94.75 74 SER A CA 1
ATOM 566 C C . SER A 1 74 ? 31.471 2.040 -23.250 1.00 94.75 74 SER A C 1
ATOM 568 O O . SER A 1 74 ? 30.918 1.988 -22.155 1.00 94.75 74 SER A O 1
ATOM 570 N N . SER A 1 75 ? 30.810 2.434 -24.339 1.00 91.75 75 SER A N 1
ATOM 571 C CA . SER A 1 75 ? 29.377 2.747 -24.288 1.00 91.75 75 SER A CA 1
ATOM 572 C C . SER A 1 75 ? 28.563 1.461 -24.089 1.00 91.75 75 SER A C 1
ATOM 574 O O . SER A 1 75 ? 28.608 0.591 -24.963 1.00 91.75 75 SER A O 1
ATOM 576 N N . PRO A 1 76 ? 27.831 1.304 -22.971 1.00 92.19 76 PRO A N 1
ATOM 577 C CA . PRO A 1 76 ? 27.036 0.108 -22.739 1.00 92.19 76 PRO A CA 1
ATOM 578 C C . PRO A 1 76 ? 25.814 0.062 -23.664 1.00 92.19 76 PRO A C 1
ATOM 580 O O . PRO A 1 76 ? 25.303 1.092 -24.109 1.00 92.19 76 PRO A O 1
ATOM 583 N N . ALA A 1 77 ? 25.317 -1.147 -23.937 1.00 90.38 77 ALA A N 1
ATOM 584 C CA . ALA A 1 77 ? 24.051 -1.319 -24.640 1.00 90.38 77 ALA A CA 1
ATOM 585 C C . ALA A 1 77 ? 22.899 -0.722 -23.816 1.00 90.38 77 ALA A C 1
ATOM 587 O O . ALA A 1 77 ? 22.880 -0.828 -22.590 1.00 90.38 77 ALA A O 1
ATOM 588 N N . LYS A 1 78 ? 21.922 -0.107 -24.488 1.00 92.44 78 LYS A N 1
ATOM 589 C CA . LYS A 1 78 ? 20.738 0.433 -23.815 1.00 92.44 78 LYS A CA 1
ATOM 590 C C . LYS A 1 78 ? 19.916 -0.711 -23.216 1.00 92.44 78 LYS A C 1
ATOM 592 O O . LYS A 1 78 ? 19.608 -1.672 -23.913 1.00 92.44 78 LYS A O 1
ATOM 597 N N . ILE A 1 79 ? 19.537 -0.561 -21.951 1.00 95.75 79 ILE A N 1
ATOM 598 C CA . ILE A 1 79 ? 18.588 -1.441 -21.268 1.00 95.75 79 ILE A CA 1
ATOM 599 C C . ILE A 1 79 ? 17.261 -0.696 -21.138 1.00 95.75 79 ILE A C 1
ATOM 601 O O . ILE A 1 79 ? 17.237 0.465 -20.719 1.00 95.75 79 ILE A O 1
ATOM 605 N N . ASP A 1 80 ? 16.165 -1.360 -21.491 1.00 96.06 80 ASP A N 1
ATOM 606 C CA . ASP A 1 80 ? 14.829 -0.807 -21.305 1.00 96.06 80 ASP A CA 1
ATOM 607 C C . ASP A 1 80 ? 14.524 -0.603 -19.823 1.00 96.06 80 ASP A C 1
ATOM 609 O O . ASP A 1 80 ? 14.678 -1.501 -18.995 1.00 96.06 80 ASP A O 1
ATOM 613 N N . ARG A 1 81 ? 14.022 0.586 -19.491 1.00 97.12 81 ARG A N 1
ATOM 614 C CA . ARG A 1 81 ? 13.527 0.875 -18.143 1.00 97.12 81 ARG A CA 1
ATOM 615 C C . ARG A 1 81 ? 12.090 0.398 -18.008 1.00 97.12 81 ARG A C 1
ATOM 617 O O . ARG A 1 81 ? 11.218 0.798 -18.785 1.00 97.12 81 ARG A O 1
ATOM 624 N N . LYS A 1 82 ? 11.843 -0.438 -17.004 1.00 98.56 82 LYS A N 1
ATOM 625 C CA . LYS A 1 82 ? 10.537 -1.041 -16.729 1.00 98.56 82 LYS A CA 1
ATOM 626 C C . LYS A 1 82 ? 10.098 -0.707 -15.308 1.00 98.56 82 LYS A C 1
ATOM 628 O O . LYS A 1 82 ? 10.920 -0.625 -14.402 1.00 98.56 82 LYS A O 1
ATOM 633 N N . ALA A 1 83 ? 8.803 -0.501 -15.114 1.00 98.75 83 ALA A N 1
ATOM 634 C CA . ALA A 1 83 ? 8.201 -0.288 -13.807 1.00 98.75 83 ALA A CA 1
ATOM 635 C C . ALA A 1 83 ? 7.385 -1.519 -13.407 1.00 98.75 83 ALA A C 1
ATOM 637 O O . ALA A 1 83 ? 6.547 -1.976 -14.184 1.00 98.75 83 ALA A O 1
ATOM 638 N N . PHE A 1 84 ? 7.601 -2.014 -12.193 1.00 98.81 84 PHE A N 1
ATOM 639 C CA . PHE A 1 84 ? 6.683 -2.922 -11.518 1.00 98.81 84 PHE A CA 1
ATOM 640 C C . PHE A 1 84 ? 5.607 -2.099 -10.807 1.00 98.81 84 PHE A C 1
ATOM 642 O O . PHE A 1 84 ? 5.913 -1.135 -10.096 1.00 98.81 84 PHE A O 1
ATOM 649 N N . VAL A 1 85 ? 4.346 -2.466 -11.016 1.00 98.81 85 VAL A N 1
ATOM 650 C CA . VAL A 1 85 ? 3.182 -1.765 -10.475 1.00 98.81 85 VAL A CA 1
ATOM 651 C C . VAL A 1 85 ? 2.271 -2.761 -9.766 1.00 98.81 85 VAL A C 1
ATOM 653 O O . VAL A 1 85 ? 1.735 -3.663 -10.403 1.00 98.81 85 VAL A O 1
ATOM 656 N N . LEU A 1 86 ? 2.059 -2.563 -8.467 1.00 98.75 86 LEU A N 1
ATOM 657 C CA . LEU A 1 86 ? 1.136 -3.337 -7.634 1.00 98.75 86 LEU A CA 1
ATOM 658 C C . LEU A 1 86 ? -0.061 -2.454 -7.281 1.00 98.75 86 LEU A C 1
ATOM 660 O O . LEU A 1 86 ? 0.125 -1.331 -6.801 1.00 98.75 86 LEU A O 1
ATOM 664 N N . TYR A 1 87 ? -1.283 -2.915 -7.536 1.00 98.38 87 TYR A N 1
ATOM 665 C CA . TYR A 1 87 ? -2.482 -2.099 -7.331 1.00 98.38 87 TYR A CA 1
ATOM 666 C C . TYR A 1 87 ? -3.744 -2.929 -7.104 1.00 98.38 87 TYR A C 1
ATOM 668 O O . TYR A 1 87 ? -3.891 -4.025 -7.640 1.00 98.38 87 TYR A O 1
ATOM 676 N N . TYR A 1 88 ? -4.692 -2.363 -6.362 1.00 97.62 88 TYR A N 1
ATOM 677 C CA . TYR A 1 88 ? -6.071 -2.847 -6.336 1.00 97.62 88 TYR A CA 1
ATOM 678 C C . TYR A 1 88 ? -6.953 -2.057 -7.295 1.00 97.62 88 TYR A C 1
ATOM 680 O O . TYR A 1 88 ? -6.694 -0.885 -7.590 1.00 97.62 88 TYR A O 1
ATOM 688 N N . ILE A 1 89 ? -8.062 -2.678 -7.690 1.00 96.38 89 ILE A N 1
ATOM 689 C CA . ILE A 1 89 ? -9.260 -1.932 -8.079 1.00 96.38 89 ILE A CA 1
ATOM 690 C C . ILE A 1 89 ? -10.001 -1.555 -6.793 1.00 96.38 89 ILE A C 1
ATOM 692 O O . ILE A 1 89 ? -10.313 -2.434 -5.985 1.00 96.38 89 ILE A O 1
ATOM 696 N N . ARG A 1 90 ? -10.241 -0.260 -6.571 1.00 91.50 90 ARG A N 1
ATOM 697 C CA . ARG A 1 90 ? -10.794 0.250 -5.307 1.00 91.50 90 ARG A CA 1
ATOM 698 C C . ARG A 1 90 ? -12.141 -0.406 -4.984 1.00 91.50 90 ARG A C 1
ATOM 700 O O . ARG A 1 90 ? -12.943 -0.647 -5.883 1.00 91.50 90 ARG A O 1
ATOM 707 N N . ASN A 1 91 ? -12.385 -0.654 -3.695 1.00 85.81 91 ASN A N 1
ATOM 708 C CA . ASN A 1 91 ? -13.591 -1.31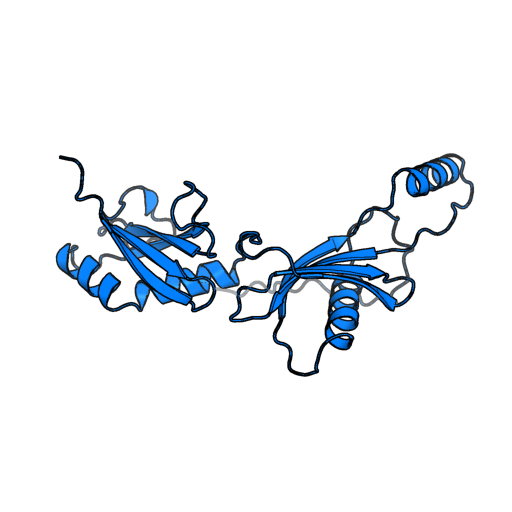3 -3.173 1.00 85.81 91 ASN A CA 1
ATOM 709 C C . ASN A 1 91 ? -13.804 -2.737 -3.722 1.00 85.81 91 ASN A C 1
ATOM 711 O O . ASN A 1 91 ? -14.940 -3.165 -3.911 1.00 85.81 91 ASN A O 1
ATOM 715 N N . THR A 1 92 ? -12.718 -3.449 -4.033 1.00 91.38 92 THR A N 1
ATOM 716 C CA . THR A 1 92 ? -12.738 -4.868 -4.409 1.00 91.38 92 THR A CA 1
ATOM 717 C C . THR A 1 92 ? -11.524 -5.584 -3.814 1.00 91.38 92 THR A C 1
ATOM 719 O O . THR A 1 92 ? -10.546 -4.941 -3.433 1.00 91.38 92 THR A O 1
ATOM 722 N N . ASP A 1 93 ? -11.538 -6.914 -3.831 1.00 91.19 93 ASP A N 1
ATOM 723 C CA . ASP A 1 93 ? -10.398 -7.780 -3.491 1.00 91.19 93 ASP A CA 1
ATOM 724 C C . ASP A 1 93 ? -9.339 -7.909 -4.610 1.00 91.19 93 ASP A C 1
ATOM 726 O O . ASP A 1 93 ? -8.369 -8.658 -4.494 1.00 91.19 93 ASP A O 1
ATOM 730 N N . LYS A 1 94 ? -9.523 -7.218 -5.742 1.00 95.62 94 LYS A N 1
ATOM 731 C CA . LYS A 1 94 ? -8.799 -7.515 -6.983 1.00 95.62 94 LYS A CA 1
ATOM 732 C C . LYS A 1 94 ? -7.416 -6.875 -7.012 1.00 95.62 94 LYS A C 1
ATOM 734 O O . LYS A 1 94 ? -7.234 -5.801 -7.594 1.00 95.62 94 LYS A O 1
ATOM 739 N N . LEU A 1 95 ? -6.444 -7.569 -6.432 1.00 98.00 95 LEU A N 1
ATOM 740 C CA . LEU A 1 95 ? -5.027 -7.226 -6.507 1.00 98.00 95 LEU A CA 1
ATOM 741 C C . LEU A 1 95 ? -4.432 -7.613 -7.863 1.00 98.00 95 LEU A C 1
ATOM 743 O O . LEU A 1 95 ? -4.665 -8.715 -8.363 1.00 98.00 95 LEU A O 1
ATOM 747 N N . HIS A 1 96 ? -3.642 -6.715 -8.438 1.00 98.62 96 HIS A N 1
ATOM 748 C CA . HIS A 1 96 ? -2.959 -6.926 -9.703 1.00 98.62 96 HIS A CA 1
ATOM 749 C C . HIS A 1 96 ? -1.488 -6.530 -9.624 1.00 98.62 96 HIS A C 1
ATOM 751 O O . HIS A 1 96 ? -1.138 -5.522 -9.006 1.00 98.62 96 HIS A O 1
ATOM 757 N N . GLU A 1 97 ? -0.661 -7.286 -10.337 1.00 98.62 97 GLU A N 1
ATOM 758 C CA . GLU A 1 97 ? 0.722 -6.948 -10.656 1.00 98.62 97 GLU A CA 1
ATOM 759 C C . GLU A 1 97 ? 0.848 -6.653 -12.143 1.00 98.62 97 GLU A C 1
ATOM 761 O O . GLU A 1 97 ? 0.361 -7.412 -12.983 1.00 98.62 97 GLU A O 1
ATOM 766 N N . ALA A 1 98 ? 1.524 -5.563 -12.480 1.00 98.81 98 ALA A N 1
ATOM 767 C CA . ALA A 1 98 ? 1.802 -5.198 -13.855 1.00 98.81 98 ALA A CA 1
ATOM 768 C C . ALA A 1 98 ? 3.267 -4.817 -14.055 1.00 98.81 98 ALA A C 1
ATOM 770 O O . ALA A 1 98 ? 3.907 -4.234 -13.178 1.00 98.81 98 ALA A O 1
ATOM 771 N N . VAL A 1 99 ? 3.773 -5.099 -15.252 1.00 98.88 99 VAL A N 1
ATOM 772 C CA . VAL A 1 99 ? 5.064 -4.608 -15.732 1.00 98.88 99 VAL A CA 1
ATOM 773 C C . VAL A 1 99 ? 4.810 -3.630 -16.867 1.00 98.88 99 VAL A C 1
ATOM 775 O O . VAL A 1 99 ? 4.216 -3.981 -17.887 1.00 98.88 99 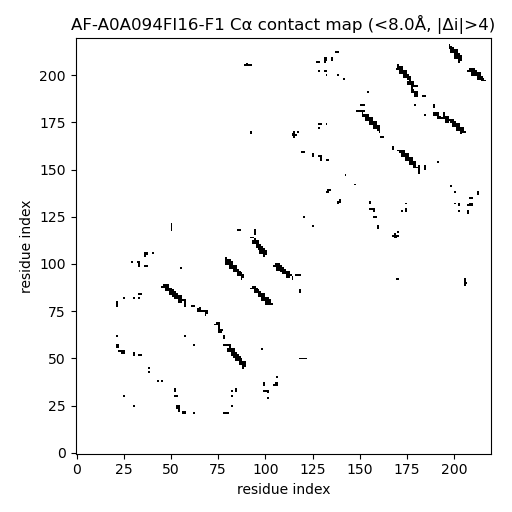VAL A O 1
ATOM 778 N N . VAL A 1 100 ? 5.267 -2.392 -16.699 1.00 98.81 100 VAL A N 1
ATOM 779 C CA . VAL A 1 100 ? 5.154 -1.330 -17.702 1.00 98.81 100 VAL A CA 1
ATOM 780 C C . VAL A 1 100 ? 6.531 -1.017 -18.265 1.00 98.81 100 VAL A C 1
ATOM 782 O O . VAL A 1 100 ? 7.402 -0.543 -17.539 1.00 98.81 100 VAL A O 1
ATOM 785 N N . ASN A 1 101 ? 6.729 -1.227 -19.564 1.00 98.44 101 ASN A N 1
ATOM 786 C CA . ASN A 1 101 ? 7.940 -0.800 -20.254 1.00 98.44 101 ASN A CA 1
ATOM 787 C C . ASN A 1 101 ? 7.834 0.691 -20.588 1.00 98.44 101 ASN A C 1
ATOM 789 O O . ASN A 1 101 ? 7.022 1.109 -21.417 1.00 98.44 101 ASN A O 1
ATOM 793 N N . LEU A 1 102 ? 8.648 1.509 -19.921 1.00 97.56 102 LEU A N 1
ATOM 794 C CA . LEU A 1 102 ? 8.662 2.963 -20.083 1.00 97.56 102 LEU A CA 1
ATOM 795 C C . LEU A 1 102 ? 9.393 3.394 -21.357 1.00 97.56 102 LEU A C 1
ATOM 797 O O . LEU A 1 102 ? 9.075 4.449 -21.909 1.00 97.56 102 LEU A O 1
ATOM 801 N N . SER A 1 103 ? 10.354 2.586 -21.812 1.00 95.00 103 SER A N 1
ATOM 802 C CA . SER A 1 103 ? 11.122 2.835 -23.035 1.00 95.00 103 SER A CA 1
ATOM 803 C C . SER A 1 103 ? 10.253 2.653 -24.278 1.00 95.00 103 SER A C 1
ATOM 805 O O . SER A 1 103 ? 10.296 3.491 -25.176 1.00 95.00 103 SER A O 1
ATOM 807 N N . GLU A 1 104 ? 9.394 1.635 -24.282 1.00 96.56 104 GLU A N 1
ATOM 808 C CA . GLU A 1 104 ? 8.450 1.366 -25.373 1.00 96.56 104 GLU A CA 1
ATOM 809 C C . GLU A 1 104 ? 7.062 1.990 -25.158 1.00 96.56 104 GLU A C 1
ATOM 811 O O . GLU A 1 104 ? 6.280 2.113 -26.096 1.00 96.56 104 GLU A O 1
ATOM 816 N N . GLY A 1 105 ? 6.739 2.406 -23.932 1.00 97.44 105 GLY A N 1
ATOM 817 C CA . GLY A 1 105 ? 5.459 3.032 -23.606 1.00 97.44 105 GLY A CA 1
ATOM 818 C C . GLY A 1 105 ? 4.272 2.063 -23.580 1.00 97.44 105 GLY A C 1
ATOM 819 O O . GLY A 1 105 ? 3.166 2.466 -23.934 1.00 97.44 105 GLY A O 1
ATOM 820 N N . LYS A 1 106 ? 4.479 0.805 -23.170 1.00 98.19 106 LYS A N 1
ATOM 821 C CA . LYS A 1 10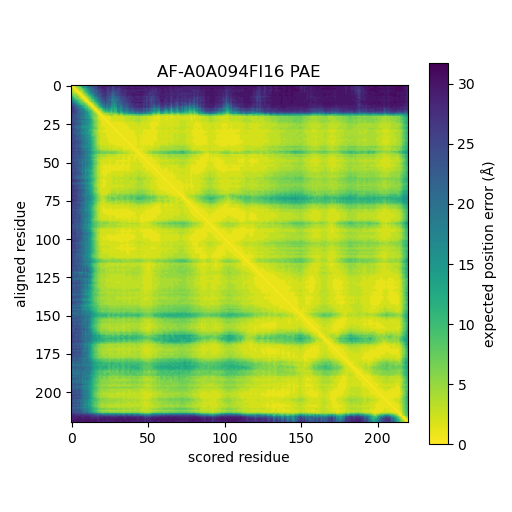6 ? 3.444 -0.243 -23.186 1.00 98.19 106 LYS A CA 1
ATOM 822 C C . LYS A 1 106 ? 3.402 -1.061 -21.894 1.00 98.19 106 LYS A C 1
ATOM 824 O O . LYS A 1 106 ? 4.398 -1.171 -21.183 1.00 98.19 106 LYS A O 1
ATOM 829 N N . VAL A 1 107 ? 2.252 -1.670 -21.618 1.00 98.69 107 VAL A N 1
ATOM 830 C CA . VAL A 1 107 ? 2.110 -2.696 -20.574 1.00 98.69 107 VAL A CA 1
ATOM 831 C C . VAL A 1 107 ? 2.584 -4.031 -21.153 1.00 98.69 107 VAL A C 1
ATOM 833 O O . VAL A 1 107 ? 2.048 -4.483 -22.161 1.00 98.69 107 VAL A O 1
ATOM 836 N N . GLU A 1 108 ? 3.605 -4.643 -20.554 1.00 98.50 108 GLU A N 1
ATOM 837 C CA . GLU A 1 108 ? 4.135 -5.949 -20.976 1.00 98.50 108 GLU A CA 1
ATOM 838 C C . GLU A 1 108 ? 3.394 -7.111 -20.313 1.00 98.50 108 GLU A C 1
ATOM 840 O O . GLU A 1 108 ? 3.175 -8.146 -20.938 1.00 98.50 108 GLU A O 1
ATOM 845 N N . SER A 1 109 ? 2.983 -6.936 -19.059 1.00 98.50 109 SER A N 1
ATOM 846 C CA . SER A 1 109 ? 2.176 -7.909 -18.329 1.00 98.50 109 SER A CA 1
ATOM 847 C C . SER A 1 109 ? 1.236 -7.205 -17.359 1.00 98.50 109 SER A C 1
ATOM 849 O O . SER A 1 109 ? 1.529 -6.115 -16.867 1.00 98.50 109 SER A O 1
ATOM 851 N N . ASN A 1 110 ? 0.088 -7.827 -17.107 1.00 98.50 110 ASN A N 1
ATOM 852 C CA . ASN A 1 110 ? -0.874 -7.406 -16.098 1.00 98.50 110 ASN A CA 1
ATOM 853 C C . ASN A 1 110 ? -1.646 -8.646 -15.631 1.00 98.50 110 ASN A C 1
ATOM 855 O O . ASN A 1 110 ? -2.350 -9.270 -16.426 1.00 98.50 110 ASN A O 1
ATOM 859 N N . VAL A 1 111 ? -1.467 -9.035 -14.372 1.00 98.31 111 VAL A N 1
ATOM 860 C CA . VAL A 1 111 ? -1.945 -10.303 -13.816 1.00 98.31 111 VAL A CA 1
ATOM 861 C C . VAL A 1 111 ? -2.758 -10.024 -12.562 1.00 98.31 111 VAL A C 1
ATOM 863 O O . VAL A 1 111 ? -2.271 -9.367 -11.647 1.00 98.31 111 VAL A O 1
ATOM 866 N N . ARG A 1 112 ? -3.985 -10.555 -12.501 1.00 98.06 112 ARG A N 1
ATOM 867 C CA . ARG A 1 112 ? -4.761 -10.607 -11.255 1.00 98.06 112 ARG A CA 1
ATOM 868 C C . ARG A 1 112 ? -4.187 -11.703 -10.359 1.00 98.06 112 ARG A C 1
ATOM 870 O O . ARG A 1 112 ? -4.101 -12.852 -10.789 1.00 98.06 112 ARG A O 1
ATOM 877 N N . LEU A 1 113 ? -3.833 -11.351 -9.129 1.00 97.88 113 LEU A N 1
ATOM 878 C CA . LEU A 1 113 ? -3.340 -12.301 -8.134 1.00 97.88 113 LEU A CA 1
ATOM 879 C C . LEU A 1 113 ? -4.485 -13.103 -7.491 1.00 97.88 113 LEU A C 1
ATOM 881 O O . LEU A 1 113 ? -5.666 -12.789 -7.659 1.00 97.88 113 LEU A O 1
ATOM 885 N N . GLY A 1 114 ? -4.123 -14.178 -6.785 1.00 94.25 114 GLY A N 1
ATOM 886 C CA . GLY A 1 114 ? -5.072 -15.044 -6.081 1.00 94.25 114 GLY A CA 1
ATOM 887 C C . GLY A 1 114 ? -5.828 -14.315 -4.967 1.00 94.25 114 GLY A C 1
ATOM 888 O O . GLY A 1 114 ? -5.338 -13.331 -4.421 1.00 94.25 114 GLY A O 1
ATOM 889 N N . ALA A 1 115 ? -7.017 -14.817 -4.620 1.00 88.44 115 ALA A N 1
ATOM 890 C CA . ALA A 1 115 ? -7.901 -14.189 -3.631 1.00 88.44 115 ALA A CA 1
ATOM 891 C C . ALA A 1 115 ? -7.262 -14.053 -2.235 1.00 88.44 115 ALA A C 1
ATOM 893 O O . ALA A 1 115 ? -7.534 -13.089 -1.534 1.00 88.44 115 ALA A O 1
ATOM 894 N N . ASN A 1 116 ? -6.365 -14.973 -1.876 1.00 89.19 116 ASN A N 1
ATOM 895 C CA . ASN A 1 116 ? -5.633 -15.014 -0.609 1.00 89.19 116 ASN A CA 1
ATOM 896 C C . ASN A 1 116 ? -4.267 -14.296 -0.661 1.00 89.19 116 ASN A C 1
ATOM 898 O O . ASN A 1 116 ? -3.414 -14.509 0.199 1.00 89.19 116 ASN A O 1
ATOM 902 N N . VAL A 1 117 ? -4.012 -13.491 -1.698 1.00 94.56 117 VAL A N 1
ATOM 903 C CA . VAL A 1 117 ? -2.791 -12.687 -1.824 1.00 94.56 117 VAL A CA 1
ATOM 904 C C . VAL A 1 117 ? -3.133 -11.226 -1.576 1.00 94.56 117 VAL A C 1
ATOM 906 O O . VAL A 1 117 ? -4.019 -10.658 -2.217 1.00 94.56 117 VAL A O 1
ATOM 909 N N . HIS A 1 118 ? -2.421 -10.595 -0.644 1.00 95.25 118 HIS A N 1
ATOM 910 C CA . HIS A 1 118 ? -2.706 -9.231 -0.213 1.00 95.25 118 HIS A CA 1
ATOM 911 C C . HIS A 1 118 ? -1.462 -8.345 -0.264 1.00 95.25 118 HIS 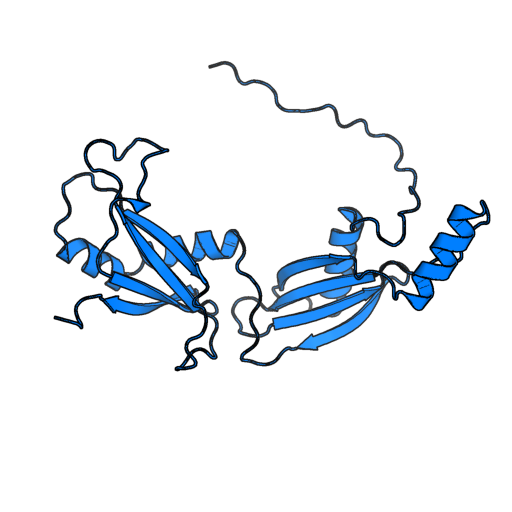A C 1
ATOM 913 O O . HIS A 1 118 ? -0.368 -8.745 0.123 1.00 95.25 118 HIS A O 1
ATOM 919 N N . SER A 1 119 ? -1.648 -7.103 -0.708 1.00 95.38 119 SER A N 1
ATOM 920 C CA . SER A 1 119 ? -0.627 -6.055 -0.647 1.00 95.38 119 SER A CA 1
ATOM 921 C C . SER A 1 119 ? -0.446 -5.493 0.766 1.00 95.38 119 SER A C 1
ATOM 923 O O . SER A 1 119 ? -1.351 -5.567 1.604 1.00 95.38 119 SER A O 1
ATOM 925 N N . ASN A 1 120 ? 0.684 -4.808 0.969 1.00 94.75 120 ASN A N 1
ATOM 926 C CA . ASN A 1 120 ? 0.961 -3.950 2.123 1.00 94.75 120 ASN A CA 1
ATOM 927 C C . ASN A 1 120 ? -0.179 -2.965 2.441 1.00 94.75 120 ASN A C 1
ATOM 929 O O . ASN A 1 120 ? -0.929 -2.559 1.555 1.00 94.75 120 ASN A O 1
ATOM 933 N N . ALA A 1 121 ? -0.267 -2.531 3.696 1.00 94.94 121 ALA A N 1
ATOM 934 C CA . ALA A 1 121 ? -1.033 -1.342 4.065 1.00 94.94 121 ALA A CA 1
ATOM 935 C C . ALA A 1 121 ? -0.338 -0.070 3.547 1.00 94.94 121 ALA A C 1
ATOM 937 O O . ALA A 1 121 ? 0.884 -0.061 3.368 1.00 94.94 121 ALA A O 1
ATOM 938 N N . ASP A 1 122 ? -1.100 0.992 3.302 1.00 94.69 122 ASP A N 1
ATOM 939 C CA . ASP A 1 122 ? -0.559 2.342 3.089 1.00 94.69 122 ASP A CA 1
ATOM 940 C C . ASP A 1 122 ? -1.184 3.354 4.056 1.00 94.69 122 ASP A C 1
ATOM 942 O O . ASP A 1 122 ? -2.133 3.037 4.770 1.00 94.69 122 ASP A O 1
ATOM 946 N N . GLY A 1 123 ? -0.629 4.567 4.098 1.00 94.94 123 GLY A N 1
ATOM 947 C CA . GLY A 1 123 ? -1.061 5.599 5.041 1.00 94.94 123 GLY A CA 1
ATOM 948 C C . GLY A 1 123 ? -2.529 6.003 4.892 1.00 94.94 123 GLY A C 1
ATOM 949 O O . GLY A 1 123 ? -3.191 6.222 5.905 1.00 94.94 123 GLY A O 1
ATOM 950 N N . ASP A 1 124 ? -3.057 6.043 3.667 1.00 93.69 124 ASP A N 1
ATOM 951 C CA . ASP A 1 124 ? -4.457 6.405 3.426 1.00 93.69 124 ASP A CA 1
ATOM 952 C C . ASP A 1 124 ? -5.390 5.321 3.983 1.00 93.69 124 ASP A C 1
ATOM 954 O O . ASP A 1 124 ? -6.409 5.630 4.605 1.00 93.69 124 ASP A O 1
ATOM 958 N N . GLU A 1 125 ? -5.023 4.046 3.821 1.00 94.31 125 GLU A N 1
ATOM 959 C CA . GLU A 1 125 ? -5.755 2.926 4.418 1.00 94.31 125 GLU A CA 1
ATOM 960 C C . GLU A 1 125 ? -5.711 2.957 5.943 1.00 94.31 125 GLU A C 1
ATOM 962 O O . GLU A 1 125 ? -6.746 2.736 6.570 1.00 94.31 125 GLU A O 1
ATOM 967 N N . ILE A 1 126 ? -4.553 3.243 6.545 1.00 96.38 126 ILE A N 1
ATOM 968 C CA . ILE A 1 126 ? -4.422 3.317 8.007 1.00 96.38 126 ILE A CA 1
ATOM 969 C C . ILE A 1 126 ? -5.331 4.419 8.564 1.00 96.38 126 ILE A C 1
ATOM 971 O O . ILE A 1 126 ? -6.153 4.144 9.437 1.00 96.38 126 ILE A O 1
ATOM 975 N N . ILE A 1 127 ? -5.289 5.624 7.989 1.00 96.56 127 ILE A N 1
ATOM 976 C CA . ILE A 1 127 ? -6.143 6.748 8.411 1.00 96.56 127 ILE A CA 1
ATOM 977 C C . ILE A 1 127 ? -7.631 6.404 8.245 1.00 96.56 127 ILE A C 1
ATOM 979 O O . ILE A 1 127 ? -8.450 6.663 9.131 1.00 96.56 127 ILE A O 1
ATOM 983 N N . ALA A 1 128 ? -8.008 5.807 7.112 1.00 95.88 128 ALA A N 1
ATOM 984 C CA . ALA A 1 128 ? -9.395 5.436 6.859 1.00 95.88 128 ALA A CA 1
ATOM 985 C C . ALA A 1 128 ? -9.882 4.325 7.807 1.00 95.88 128 ALA A C 1
ATOM 987 O O . ALA A 1 128 ? -11.048 4.322 8.204 1.00 95.88 128 ALA A O 1
ATOM 988 N N . THR A 1 129 ? -8.996 3.407 8.193 1.00 97.75 129 THR A N 1
ATOM 989 C CA . THR A 1 129 ? -9.296 2.306 9.116 1.00 97.75 129 THR A CA 1
ATOM 990 C C . THR A 1 129 ? -9.482 2.812 10.544 1.00 97.75 129 THR A C 1
ATOM 992 O O . THR A 1 129 ? -10.464 2.447 11.189 1.00 97.75 129 THR A O 1
ATOM 995 N N . GLU A 1 130 ? -8.606 3.702 11.019 1.00 97.81 130 GLU A N 1
ATOM 996 C CA . GLU A 1 130 ? -8.760 4.387 12.312 1.00 97.81 130 GLU A CA 1
ATOM 997 C C . GLU A 1 130 ? -10.115 5.101 12.390 1.00 97.81 130 GLU A C 1
ATOM 999 O O . GLU A 1 130 ? -10.888 4.897 13.331 1.00 97.81 130 GLU A O 1
ATOM 1004 N N . LYS A 1 131 ? -10.445 5.882 11.356 1.00 98.00 131 LYS A N 1
ATOM 1005 C CA . LYS A 1 131 ? -11.723 6.590 11.275 1.00 98.00 131 LYS A CA 1
ATOM 1006 C C . LYS A 1 131 ? -12.912 5.628 11.320 1.00 98.00 131 LYS A C 1
ATOM 1008 O O . LYS A 1 131 ? -13.840 5.848 12.094 1.00 98.00 131 LYS A O 1
ATOM 1013 N N . ALA A 1 132 ? -12.881 4.560 10.523 1.00 98.06 132 ALA A N 1
ATOM 1014 C CA . ALA A 1 132 ? -13.955 3.571 10.483 1.00 98.06 132 ALA A CA 1
ATOM 1015 C C . ALA A 1 132 ? -14.166 2.883 11.843 1.00 98.06 132 ALA A C 1
ATOM 1017 O O . ALA A 1 132 ? -15.308 2.646 12.231 1.00 98.06 132 ALA A O 1
ATOM 1018 N N . ALA A 1 133 ? -13.092 2.606 12.589 1.00 98.31 133 ALA A N 1
ATOM 1019 C CA . ALA A 1 133 ? -13.187 2.060 13.940 1.00 98.31 133 ALA A CA 1
ATOM 1020 C C . ALA A 1 133 ? -13.850 3.048 14.913 1.00 98.31 133 ALA A C 1
ATOM 1022 O O . ALA A 1 133 ? -14.752 2.666 15.652 1.00 98.31 133 ALA A O 1
ATOM 1023 N N . LEU A 1 134 ? -13.425 4.315 14.912 1.00 97.25 134 LEU A N 1
ATOM 1024 C CA . LEU A 1 134 ? -13.952 5.345 15.818 1.00 97.25 134 LEU A CA 1
ATOM 1025 C C . LEU A 1 134 ? -15.409 5.727 15.514 1.00 97.25 134 LEU A C 1
ATOM 1027 O O . LEU A 1 134 ? -16.152 6.115 16.419 1.00 97.25 134 LEU A O 1
ATOM 1031 N N . GLU A 1 135 ? -15.827 5.638 14.251 1.00 97.88 135 GLU A N 1
ATOM 1032 C CA . GLU A 1 135 ? -17.190 5.960 13.824 1.00 97.88 135 GLU A CA 1
ATOM 1033 C C . GLU A 1 135 ? -18.187 4.816 14.046 1.00 97.88 135 GLU A C 1
ATOM 1035 O O . GLU A 1 135 ? -19.389 5.085 14.087 1.00 97.88 135 GLU A O 1
ATOM 1040 N N . ASP A 1 136 ? -17.720 3.581 14.244 1.00 98.62 136 ASP A N 1
ATOM 1041 C CA . ASP A 1 136 ? -18.579 2.414 14.434 1.00 98.62 136 ASP A CA 1
ATOM 1042 C C . ASP A 1 136 ? -19.340 2.443 15.771 1.00 98.62 136 ASP A C 1
ATOM 1044 O O . ASP A 1 136 ? -18.774 2.624 16.852 1.00 98.62 136 ASP A O 1
ATOM 1048 N N . GLU A 1 137 ? -20.654 2.221 15.711 1.00 98.44 137 GLU A N 1
ATOM 1049 C CA . GLU A 1 137 ? -21.526 2.262 16.890 1.00 98.44 137 GLU A CA 1
ATOM 1050 C C . GLU A 1 137 ? -21.250 1.116 17.876 1.00 98.44 137 GLU A C 1
ATOM 1052 O O . GLU A 1 137 ? -21.381 1.295 19.089 1.00 98.44 137 GLU A O 1
ATOM 1057 N N . GLY A 1 138 ? -20.826 -0.054 17.388 1.00 98.06 138 GLY A N 1
ATOM 1058 C CA . GLY A 1 138 ? -20.423 -1.177 18.233 1.00 98.06 138 GLY A CA 1
ATOM 1059 C C . GLY A 1 138 ? -19.151 -0.864 19.019 1.00 98.06 138 GLY A C 1
ATOM 1060 O O . GLY A 1 138 ? -19.082 -1.140 20.220 1.00 98.06 138 GLY A O 1
ATOM 1061 N N . VAL A 1 139 ? -18.178 -0.224 18.368 1.00 98.12 139 VAL A N 1
ATOM 1062 C CA . VAL A 1 139 ? -16.942 0.256 19.000 1.00 98.12 139 VAL A CA 1
ATOM 1063 C C . VAL A 1 139 ? -17.239 1.345 20.025 1.00 98.12 139 VAL A C 1
ATOM 1065 O O . VAL A 1 139 ? -16.809 1.225 21.173 1.00 98.12 139 VAL A O 1
ATOM 1068 N N . LYS A 1 140 ? -18.047 2.357 19.686 1.00 98.00 140 LYS A N 1
ATOM 1069 C CA . LYS A 1 140 ? -18.472 3.397 20.643 1.00 98.00 140 LYS A CA 1
ATOM 1070 C C . LYS A 1 140 ? -19.179 2.801 21.858 1.00 98.00 140 LYS A C 1
ATOM 1072 O O . LYS A 1 140 ? -18.889 3.185 22.991 1.00 98.00 140 LYS A O 1
ATOM 1077 N N . ALA A 1 141 ? -20.063 1.825 21.649 1.00 97.50 141 ALA A N 1
ATOM 1078 C CA . ALA A 1 141 ? -20.731 1.123 22.738 1.00 97.50 141 ALA A CA 1
ATOM 1079 C C . ALA A 1 141 ? -19.745 0.319 23.604 1.00 97.50 141 ALA A C 1
ATOM 1081 O O . ALA A 1 141 ? -19.915 0.257 24.823 1.00 97.50 141 ALA A O 1
ATOM 1082 N N . ALA A 1 142 ? -18.712 -0.287 23.010 1.00 96.62 142 ALA A N 1
ATOM 1083 C CA . ALA A 1 142 ? -17.653 -0.974 23.747 1.00 96.62 142 ALA A CA 1
ATOM 1084 C C . ALA A 1 142 ? -16.821 0.003 24.597 1.00 96.62 142 ALA A C 1
ATOM 1086 O O . ALA A 1 142 ? -16.598 -0.276 25.774 1.00 96.62 142 ALA A O 1
ATOM 1087 N N . ILE A 1 143 ? -16.456 1.170 24.053 1.00 96.56 143 ILE A N 1
ATOM 1088 C CA . ILE A 1 143 ? -15.770 2.245 24.791 1.00 96.56 143 ILE A CA 1
ATOM 1089 C C . ILE A 1 143 ? -16.636 2.729 25.961 1.00 96.56 143 ILE A C 1
ATOM 1091 O O . ILE A 1 143 ? -16.155 2.820 27.089 1.00 96.56 143 ILE A O 1
ATOM 1095 N N . ALA A 1 144 ? -17.928 2.982 25.730 1.00 96.25 144 ALA A N 1
ATOM 1096 C CA . ALA A 1 144 ? -18.840 3.477 26.762 1.00 96.25 144 ALA A CA 1
ATOM 1097 C C . ALA A 1 144 ? -18.965 2.519 27.963 1.00 96.25 144 ALA A C 1
ATOM 1099 O O . ALA A 1 144 ? -19.053 2.967 29.107 1.00 96.25 144 ALA A O 1
ATOM 1100 N N . LYS A 1 145 ? -18.915 1.198 27.729 1.00 96.19 145 LYS A N 1
ATOM 1101 C CA . LYS A 1 145 ? -18.937 0.181 28.799 1.00 96.19 145 LYS A CA 1
ATOM 1102 C C . LYS A 1 145 ? -17.727 0.251 29.730 1.0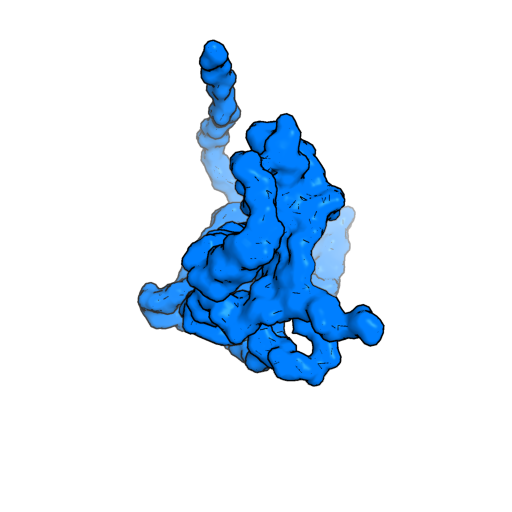0 96.19 145 LYS A C 1
ATOM 1104 O O . LYS A 1 145 ? -17.832 -0.217 30.859 1.00 96.19 145 LYS A O 1
ATOM 1109 N N . LEU A 1 146 ? -16.604 0.811 29.276 1.00 95.25 146 LEU A N 1
ATOM 1110 C CA . LEU A 1 146 ? -15.400 0.956 30.094 1.00 95.25 146 LEU A CA 1
ATOM 1111 C C . LEU A 1 146 ? -15.506 2.088 31.119 1.00 95.25 146 LEU A C 1
ATOM 1113 O O . LEU A 1 146 ? -14.696 2.116 32.038 1.00 95.25 146 LEU A O 1
ATOM 1117 N N . GLN A 1 147 ? -16.480 2.999 30.969 1.00 95.56 147 GLN A N 1
ATOM 1118 C CA . GLN A 1 147 ? -16.673 4.145 31.867 1.00 95.56 147 GLN A CA 1
ATOM 1119 C C . GLN A 1 147 ? -15.365 4.922 32.098 1.00 95.56 147 GLN A C 1
ATOM 1121 O O . GLN A 1 147 ? -14.982 5.203 33.234 1.00 95.56 147 GLN A O 1
ATOM 1126 N N . LEU A 1 148 ? -14.651 5.219 31.005 1.00 94.00 148 LEU A N 1
ATOM 1127 C CA . LEU A 1 148 ? -13.368 5.918 31.066 1.00 94.00 148 LEU A CA 1
ATOM 1128 C C . LEU A 1 148 ? -13.524 7.294 31.744 1.00 94.00 148 LEU A C 1
ATOM 1130 O O . LEU A 1 148 ? -14.580 7.919 31.603 1.00 94.00 148 LEU A O 1
ATOM 1134 N N . PRO A 1 149 ? -12.489 7.790 32.449 1.00 92.06 149 PRO A N 1
ATOM 1135 C CA . PRO A 1 149 ? -12.513 9.116 33.058 1.00 92.06 149 PRO A CA 1
ATOM 1136 C C . PRO A 1 149 ? -12.894 10.217 32.063 1.00 92.06 149 PRO A C 1
ATOM 1138 O O . PRO A 1 149 ? -12.554 10.145 30.878 1.00 92.06 149 PRO A O 1
ATOM 1141 N N . GLU A 1 150 ? -13.562 11.263 32.547 1.00 88.69 150 GLU A N 1
ATOM 1142 C CA . GLU A 1 150 ? -13.886 12.432 31.728 1.00 88.69 150 GLU A CA 1
ATOM 1143 C C . GLU A 1 150 ? -12.614 13.035 31.106 1.00 88.69 150 GLU A C 1
ATOM 1145 O O . GLU A 1 150 ? -11.573 13.124 31.754 1.00 88.69 150 GLU A O 1
ATOM 1150 N N . GLY A 1 151 ? -12.691 13.408 29.826 1.00 86.38 151 GLY A N 1
ATOM 1151 C CA . GLY A 1 151 ? -11.544 13.922 29.070 1.00 86.38 151 GLY A CA 1
ATOM 1152 C C . GLY A 1 151 ? -10.593 12.851 28.522 1.00 86.38 151 GLY A C 1
ATOM 1153 O O . GLY A 1 151 ? -9.600 13.205 27.890 1.00 86.38 151 GLY A O 1
ATOM 1154 N N . SER A 1 152 ? -10.885 11.557 28.711 1.00 90.81 152 SER A N 1
ATOM 1155 C CA . SER A 1 152 ? -10.097 10.481 28.096 1.00 90.81 152 SER A CA 1
ATOM 1156 C C . SER A 1 152 ? -10.118 10.579 26.570 1.00 90.81 152 SER A C 1
ATOM 1158 O O . SER A 1 152 ? -11.179 10.679 25.953 1.00 90.81 152 SER A O 1
ATOM 1160 N N . VAL A 1 153 ? -8.937 10.488 25.961 1.00 94.12 153 VAL A N 1
ATOM 1161 C CA . VAL A 1 153 ? -8.763 10.445 24.505 1.00 94.12 153 VAL A CA 1
ATOM 1162 C C . VAL A 1 153 ? -8.399 9.021 24.110 1.00 94.12 153 VAL A C 1
ATOM 1164 O O . VAL A 1 153 ? -7.360 8.508 24.529 1.00 94.12 153 VAL A O 1
ATOM 1167 N N . VAL A 1 154 ? -9.264 8.391 23.318 1.00 95.62 154 VAL A N 1
ATOM 1168 C CA . VAL A 1 154 ? -9.043 7.051 22.762 1.00 95.62 154 VAL A CA 1
ATOM 1169 C C . VAL A 1 154 ? -8.284 7.172 21.447 1.00 95.62 154 VAL A C 1
ATOM 1171 O O . VAL A 1 154 ? -8.615 8.014 20.616 1.00 95.62 154 VAL A O 1
ATOM 1174 N N . ILE A 1 155 ? -7.284 6.314 21.274 1.00 96.31 155 ILE A N 1
ATOM 1175 C CA . ILE A 1 155 ? -6.476 6.183 20.064 1.00 96.31 155 ILE A CA 1
ATOM 1176 C C . ILE A 1 155 ? -6.715 4.791 19.488 1.00 96.31 155 ILE A C 1
ATOM 1178 O O . ILE A 1 155 ? -6.786 3.812 20.236 1.00 96.31 155 ILE A O 1
ATOM 1182 N N . VAL A 1 156 ? -6.838 4.706 18.167 1.00 97.81 156 VAL A N 1
ATOM 1183 C CA . VAL A 1 156 ? -6.886 3.436 17.443 1.00 97.81 156 VAL A CA 1
ATOM 1184 C C . VAL A 1 156 ? -5.616 3.321 16.623 1.00 97.81 156 VAL A C 1
ATOM 1186 O O . VAL A 1 156 ? -5.300 4.227 15.863 1.00 97.81 156 VAL A O 1
ATOM 1189 N N . ASP A 1 157 ? -4.925 2.197 16.755 1.00 97.75 157 ASP A N 1
ATOM 1190 C CA . ASP A 1 157 ? -3.755 1.858 15.957 1.00 97.75 157 ASP A CA 1
ATOM 1191 C C . ASP A 1 157 ? -4.103 0.668 15.041 1.00 97.75 157 ASP A C 1
ATOM 1193 O O . ASP A 1 157 ? -4.239 -0.469 15.515 1.00 97.75 157 ASP A O 1
ATOM 1197 N N . PRO A 1 158 ? -4.370 0.906 13.743 1.00 97.88 158 PRO A N 1
ATOM 1198 C CA . PRO A 1 158 ? -4.664 -0.150 12.782 1.00 97.88 158 PRO A CA 1
ATOM 1199 C C . PRO A 1 158 ? -3.417 -0.935 12.373 1.00 97.88 158 PRO A C 1
ATOM 1201 O O . PRO A 1 158 ? -2.426 -0.380 11.907 1.00 97.88 158 PRO A O 1
ATOM 1204 N N . TRP A 1 159 ? -3.501 -2.254 12.466 1.00 97.38 159 TRP A N 1
ATOM 1205 C CA . TRP A 1 159 ? -2.465 -3.190 12.051 1.00 97.38 159 TRP A CA 1
ATOM 1206 C C . TRP A 1 159 ? -2.985 -4.075 10.924 1.00 97.38 159 TRP A C 1
ATOM 1208 O O . TRP A 1 159 ? -4.179 -4.370 10.835 1.00 97.38 159 TRP A O 1
ATOM 1218 N N . ILE A 1 160 ? -2.079 -4.541 10.063 1.00 95.19 160 ILE A N 1
ATOM 1219 C CA . ILE A 1 160 ? -2.407 -5.653 9.165 1.00 95.19 160 ILE A CA 1
ATOM 1220 C C . ILE A 1 160 ? -2.856 -6.859 10.000 1.00 95.19 160 ILE A C 1
ATOM 1222 O O . ILE A 1 160 ? -2.298 -7.117 11.064 1.00 95.19 160 ILE A O 1
ATOM 1226 N N . TYR A 1 161 ? -3.859 -7.594 9.521 1.00 94.31 161 TYR A N 1
ATOM 1227 C CA . TYR A 1 161 ? -4.458 -8.691 10.291 1.00 94.31 161 TYR A CA 1
ATOM 1228 C C . TYR A 1 161 ? -3.484 -9.844 10.582 1.00 94.31 161 TYR A C 1
ATOM 1230 O O . TYR A 1 161 ? -3.560 -10.478 11.630 1.00 94.31 161 TYR A O 1
ATOM 1238 N N . GLY A 1 162 ? -2.535 -10.087 9.674 1.00 92.19 162 GLY A N 1
ATOM 1239 C CA . GLY A 1 162 ? -1.685 -11.272 9.726 1.00 92.19 162 GLY A CA 1
ATOM 1240 C C . GLY A 1 162 ? -2.423 -12.516 9.231 1.00 92.19 162 GLY A C 1
ATOM 1241 O O . GLY A 1 162 ? -3.390 -12.407 8.480 1.00 92.19 162 GLY A O 1
ATOM 1242 N N . SER A 1 163 ? -1.925 -13.690 9.613 1.00 91.00 163 SER A N 1
ATOM 1243 C CA . SER A 1 163 ? -2.499 -14.984 9.245 1.00 91.00 163 SER A CA 1
ATOM 1244 C C . SER A 1 163 ? -2.313 -15.966 10.398 1.00 91.00 163 SER A C 1
ATOM 1246 O O . SER A 1 163 ? -1.211 -16.103 10.937 1.00 91.00 163 SER A O 1
ATOM 1248 N N . ASP A 1 164 ? -3.398 -16.628 10.777 1.00 85.88 164 ASP A N 1
ATOM 1249 C CA . ASP A 1 164 ? -3.422 -17.766 11.698 1.00 85.88 164 ASP A CA 1
ATOM 1250 C C . ASP A 1 164 ? -3.980 -19.038 11.024 1.00 85.88 164 ASP A C 1
ATOM 1252 O O . ASP A 1 164 ? -4.058 -20.095 11.656 1.00 85.88 164 ASP A O 1
ATOM 1256 N N . GLY A 1 165 ? -4.317 -18.953 9.731 1.00 87.00 165 GLY A N 1
ATOM 1257 C CA . GLY A 1 165 ? -4.888 -20.020 8.915 1.00 87.00 165 GLY A CA 1
ATOM 1258 C C . GLY A 1 165 ? -6.386 -20.239 9.128 1.00 87.00 165 GLY A C 1
ATOM 1259 O O . GLY A 1 165 ? -6.916 -21.255 8.670 1.00 87.00 165 GLY A O 1
ATOM 1260 N N . VAL A 1 166 ? -7.075 -19.350 9.853 1.00 85.62 166 VAL A N 1
ATOM 1261 C CA . VAL A 1 166 ? -8.488 -19.503 10.209 1.00 85.62 166 VAL A CA 1
ATOM 1262 C C . VAL A 1 166 ? -9.297 -18.311 9.704 1.00 85.62 166 VAL A C 1
ATOM 1264 O O . VAL A 1 166 ? -9.339 -17.250 10.319 1.00 85.62 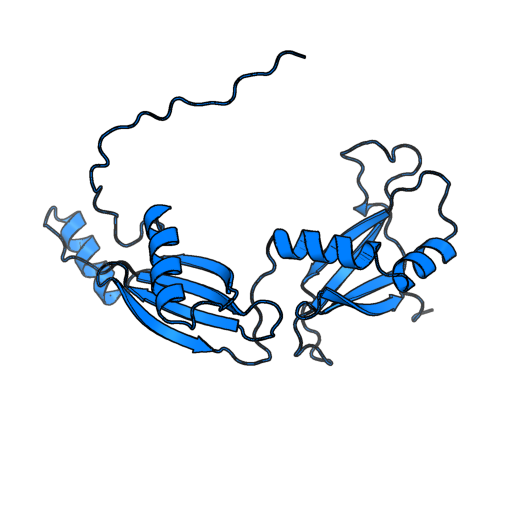166 VAL A O 1
ATOM 1267 N N . HIS A 1 167 ? -10.030 -18.519 8.606 1.00 83.56 167 HIS A N 1
ATOM 1268 C CA . HIS A 1 167 ? -10.894 -17.494 8.001 1.00 83.56 167 HIS A CA 1
ATOM 1269 C C . HIS A 1 167 ? -10.147 -16.186 7.664 1.00 83.56 167 HIS A C 1
ATOM 1271 O O . HIS A 1 167 ? -10.703 -15.095 7.791 1.00 83.56 167 HIS A O 1
ATOM 1277 N N . ASP A 1 168 ? -8.898 -16.305 7.215 1.00 86.69 168 ASP A N 1
ATOM 1278 C CA . ASP A 1 168 ? -7.968 -15.210 6.926 1.00 86.69 168 ASP A CA 1
ATOM 1279 C C . ASP A 1 168 ? -7.700 -15.007 5.422 1.00 86.69 168 ASP A C 1
ATOM 1281 O O . ASP A 1 168 ? -6.819 -14.239 5.050 1.00 86.69 168 ASP A O 1
ATOM 1285 N N . ASP A 1 169 ? -8.504 -15.629 4.549 1.00 90.94 169 ASP A N 1
ATOM 1286 C CA . ASP A 1 169 ? -8.445 -15.423 3.091 1.00 90.94 169 ASP A CA 1
ATOM 1287 C C . ASP A 1 169 ? -8.806 -13.988 2.669 1.00 90.94 169 ASP A C 1
ATOM 1289 O O . ASP A 1 169 ? -8.442 -13.543 1.582 1.00 90.94 169 ASP A O 1
ATOM 1293 N N . ALA A 1 170 ? -9.591 -13.284 3.489 1.00 93.00 170 ALA A N 1
ATOM 1294 C CA . ALA A 1 170 ? -10.027 -11.925 3.212 1.00 93.00 170 ALA A CA 1
ATOM 1295 C C . ALA A 1 170 ? -9.055 -10.905 3.807 1.00 93.00 170 ALA A C 1
ATOM 1297 O O . ALA A 1 170 ? -8.614 -11.021 4.951 1.00 93.00 170 ALA A O 1
ATOM 1298 N N . ARG A 1 171 ? -8.813 -9.818 3.071 1.00 94.44 171 ARG A N 1
ATOM 1299 C CA . ARG A 1 171 ? -7.952 -8.740 3.554 1.00 94.44 171 ARG A CA 1
ATOM 1300 C C . ARG A 1 171 ? -8.642 -7.952 4.663 1.00 94.44 171 ARG A C 1
ATOM 1302 O O . ARG A 1 171 ? -9.678 -7.318 4.445 1.00 94.44 171 ARG A O 1
ATOM 1309 N N . MET A 1 172 ? -8.025 -7.951 5.837 1.00 95.31 172 MET A N 1
ATOM 1310 C CA . MET A 1 172 ? -8.546 -7.312 7.040 1.00 95.31 172 MET A CA 1
ATOM 1311 C C . MET A 1 172 ? -7.483 -6.450 7.727 1.00 95.31 172 MET A C 1
ATOM 1313 O O . MET A 1 172 ? -6.279 -6.603 7.498 1.00 95.31 172 MET A O 1
ATOM 1317 N N . PHE A 1 173 ? -7.954 -5.578 8.610 1.00 97.19 173 PHE A N 1
ATOM 1318 C CA . PHE A 1 173 ? -7.145 -4.860 9.585 1.00 97.19 173 PHE A CA 1
ATOM 1319 C C . PHE A 1 173 ? -7.609 -5.205 10.998 1.00 97.19 173 PHE A C 1
ATOM 1321 O O . PHE A 1 173 ? -8.812 -5.298 11.252 1.00 97.19 173 PHE A O 1
ATOM 1328 N N . GLN A 1 174 ? -6.656 -5.368 11.909 1.00 97.25 174 GLN A N 1
ATOM 1329 C CA . GLN A 1 174 ? -6.905 -5.473 13.342 1.00 97.25 174 GLN A CA 1
ATOM 1330 C C . GLN A 1 174 ? -6.642 -4.107 13.976 1.00 97.25 174 GLN A C 1
ATOM 1332 O O . GLN A 1 174 ? -5.564 -3.545 13.809 1.00 97.25 174 GLN A O 1
ATOM 1337 N N . CYS A 1 175 ? -7.605 -3.560 14.706 1.00 98.19 175 CYS A N 1
ATOM 1338 C CA . CYS A 1 175 ? -7.473 -2.260 15.354 1.00 98.19 175 CYS A CA 1
ATOM 1339 C C . CYS A 1 175 ? -7.171 -2.435 16.838 1.00 98.19 175 CYS A C 1
ATOM 1341 O O . CYS A 1 175 ? -8.036 -2.877 17.597 1.00 98.19 175 CYS A O 1
ATOM 1343 N N . PHE A 1 176 ? -5.971 -2.070 17.277 1.00 98.00 176 PHE A N 1
ATOM 1344 C CA . PHE A 1 176 ? -5.636 -2.036 18.698 1.00 98.00 176 PHE A CA 1
ATOM 1345 C C . PHE A 1 176 ? -6.040 -0.691 19.284 1.00 98.00 176 PHE A C 1
ATOM 1347 O O . PHE A 1 176 ? -5.739 0.354 18.714 1.00 98.00 176 PHE A O 1
ATOM 1354 N N . LEU A 1 177 ? -6.761 -0.713 20.403 1.00 97.75 177 LEU A N 1
ATOM 1355 C CA . LEU A 1 177 ? -7.210 0.512 21.046 1.00 97.75 177 LEU A CA 1
ATOM 1356 C C . LEU A 1 177 ? -6.395 0.802 22.288 1.00 97.75 177 LEU A C 1
ATOM 1358 O O . LEU A 1 177 ? -6.073 -0.086 23.077 1.00 97.75 177 LEU A O 1
ATOM 1362 N N . TYR A 1 178 ? -6.146 2.085 22.474 1.00 97.00 178 TYR A N 1
ATOM 1363 C CA . TYR A 1 178 ? -5.410 2.642 23.587 1.00 97.00 178 TYR A CA 1
ATOM 1364 C C . TYR A 1 178 ? -6.130 3.885 24.098 1.00 97.00 178 TYR A C 1
ATOM 1366 O O . TYR A 1 178 ? -6.983 4.458 23.419 1.00 97.00 178 TYR A O 1
ATOM 1374 N N . MET A 1 179 ? -5.761 4.341 25.285 1.00 95.56 179 MET A N 1
ATOM 1375 C CA . MET A 1 179 ? -6.090 5.684 25.750 1.00 95.56 179 MET A CA 1
ATOM 1376 C C . MET A 1 179 ? -4.813 6.466 26.037 1.00 95.56 179 MET A C 1
ATOM 1378 O O . MET A 1 179 ? -3.786 5.902 26.403 1.00 95.56 179 MET A O 1
ATOM 1382 N N . LYS A 1 180 ? -4.865 7.785 25.875 1.00 94.31 180 LYS A N 1
ATOM 1383 C CA . LYS A 1 180 ? -3.844 8.656 26.462 1.00 94.31 180 LYS A CA 1
ATOM 1384 C C . LYS A 1 180 ? -4.029 8.713 27.978 1.00 94.31 180 LYS A C 1
ATOM 1386 O O . LYS A 1 180 ? -5.140 8.522 28.474 1.00 94.31 180 LYS A O 1
ATOM 1391 N N . ASP A 1 181 ? -2.953 9.027 28.697 1.00 90.56 181 ASP A N 1
ATOM 1392 C CA . ASP A 1 181 ? -3.041 9.361 30.120 1.00 90.56 181 ASP A CA 1
ATOM 1393 C C . ASP A 1 181 ? -4.069 10.493 30.315 1.00 90.56 181 ASP A C 1
ATOM 1395 O O . ASP A 1 181 ? -3.869 11.577 29.759 1.00 90.56 181 ASP A O 1
ATOM 1399 N N . PRO A 1 182 ? -5.156 10.285 31.086 1.00 89.62 182 PRO A N 1
ATOM 1400 C CA . PRO A 1 182 ? -6.180 11.305 31.302 1.00 89.62 182 PRO A CA 1
ATOM 1401 C C . PRO A 1 182 ? -5.631 12.599 31.908 1.00 89.62 182 PRO A C 1
ATOM 1403 O O . PRO A 1 182 ? -6.186 13.668 31.671 1.00 89.62 182 PRO A O 1
ATOM 1406 N N . GLN A 1 183 ? -4.528 12.528 32.661 1.00 89.44 183 GLN A N 1
ATOM 1407 C CA . GLN A 1 183 ? -3.888 13.713 33.242 1.00 89.44 183 GLN A CA 1
ATOM 1408 C C . GLN A 1 183 ? -3.117 14.535 32.201 1.00 89.44 183 GLN A C 1
ATOM 1410 O O . GLN A 1 183 ? -2.840 15.708 32.433 1.00 89.44 183 GLN A O 1
ATOM 1415 N N . ASN A 1 184 ? -2.802 13.939 31.049 1.00 89.56 184 ASN A N 1
ATOM 1416 C CA . ASN A 1 184 ? -1.985 14.526 29.989 1.00 89.56 184 ASN A CA 1
ATOM 1417 C C . ASN A 1 184 ? -2.605 14.296 28.597 1.00 89.56 184 ASN A C 1
ATOM 1419 O O . ASN A 1 184 ? -1.894 14.175 27.603 1.00 89.56 184 ASN A O 1
ATOM 1423 N N . ALA A 1 185 ? -3.937 14.238 28.495 1.00 87.81 185 ALA A N 1
ATOM 1424 C CA . ALA A 1 185 ? -4.627 13.836 27.265 1.00 87.81 185 ALA A CA 1
ATOM 1425 C C . ALA A 1 185 ? -4.344 14.757 26.057 1.00 87.81 185 ALA A C 1
ATOM 1427 O O . ALA A 1 185 ? -4.377 14.313 24.907 1.00 87.81 185 ALA A O 1
ATOM 1428 N N . ASN A 1 186 ? -4.025 16.029 26.324 1.00 90.62 186 ASN A N 1
ATOM 1429 C CA . ASN A 1 186 ? -3.698 17.029 25.306 1.00 90.62 186 ASN A CA 1
ATOM 1430 C C . ASN A 1 186 ? -2.217 17.049 24.905 1.00 90.62 186 ASN A C 1
ATOM 1432 O O . ASN A 1 186 ? -1.881 17.755 23.960 1.00 90.62 186 ASN A O 1
ATOM 1436 N N . GLU A 1 187 ? -1.343 16.307 25.593 1.00 93.88 187 GLU A N 1
ATOM 1437 C CA . GLU A 1 187 ? 0.069 16.194 25.220 1.00 93.88 187 GLU A CA 1
ATOM 1438 C C . GLU A 1 187 ? 0.174 15.406 23.897 1.00 93.88 187 GLU A C 1
ATOM 1440 O O . GLU A 1 187 ? -0.272 14.246 23.829 1.00 93.88 187 GLU A O 1
ATOM 1445 N N . PRO A 1 188 ? 0.684 16.016 22.807 1.00 90.94 188 PRO A N 1
ATOM 1446 C CA . PRO A 1 188 ? 0.806 15.338 21.520 1.00 90.94 188 PRO A CA 1
ATOM 1447 C C . PRO A 1 188 ? 1.652 14.066 21.598 1.00 90.94 188 PRO A C 1
ATOM 1449 O O . PRO A 1 188 ? 1.247 13.057 21.019 1.00 90.94 188 PRO A O 1
ATOM 1452 N N . ASP A 1 189 ? 2.723 14.084 22.397 1.00 92.88 189 ASP A N 1
ATOM 1453 C CA . ASP A 1 189 ? 3.684 12.981 22.522 1.00 92.88 189 ASP A CA 1
ATOM 1454 C C . ASP A 1 189 ? 3.316 11.977 23.634 1.00 92.88 189 ASP A C 1
ATOM 1456 O O . ASP A 1 189 ? 4.114 11.111 24.005 1.00 92.88 189 ASP A O 1
ATOM 1460 N N . ALA A 1 190 ? 2.096 12.062 24.182 1.00 92.69 190 ALA A N 1
ATOM 1461 C CA . ALA A 1 190 ? 1.619 11.132 25.199 1.00 92.69 190 ALA A CA 1
ATOM 1462 C C . ALA A 1 190 ? 1.660 9.682 24.687 1.00 92.69 190 ALA A C 1
ATOM 1464 O O . ALA A 1 190 ? 1.029 9.327 23.684 1.00 92.69 190 ALA A O 1
ATOM 1465 N N . ASN A 1 191 ? 2.363 8.826 25.429 1.00 94.62 191 ASN A N 1
ATOM 1466 C CA . ASN A 1 191 ? 2.525 7.419 25.091 1.00 94.62 191 ASN A CA 1
ATOM 1467 C C . ASN A 1 191 ? 1.242 6.617 25.373 1.00 94.62 191 ASN A C 1
ATOM 1469 O O . ASN A 1 191 ? 1.081 6.032 26.444 1.00 94.62 191 ASN A O 1
ATOM 1473 N N . HIS A 1 192 ? 0.344 6.562 24.392 1.00 95.75 192 HIS A N 1
ATOM 1474 C CA . HIS A 1 192 ? -0.891 5.782 24.476 1.00 95.75 192 HIS A CA 1
ATOM 1475 C C . HIS A 1 192 ? -0.631 4.267 24.558 1.00 95.75 192 HIS A C 1
ATOM 1477 O O . HIS A 1 192 ? -1.409 3.558 25.192 1.00 95.75 192 HIS A O 1
ATOM 1483 N N . TYR A 1 193 ? 0.498 3.761 24.042 1.00 96.00 193 TYR A N 1
ATOM 1484 C CA . TYR A 1 193 ? 0.842 2.333 24.131 1.00 96.00 193 TYR A CA 1
ATOM 1485 C C . TYR A 1 193 ? 0.941 1.815 25.575 1.00 96.00 193 TYR A C 1
ATOM 1487 O O . TYR A 1 193 ? 0.822 0.614 25.810 1.00 96.00 193 TYR A O 1
ATOM 1495 N N . ALA A 1 194 ? 1.128 2.708 26.554 1.00 94.75 194 ALA A N 1
ATOM 1496 C CA . ALA A 1 194 ? 1.146 2.361 27.971 1.00 94.75 194 ALA A CA 1
ATOM 1497 C C . ALA A 1 194 ? -0.244 2.035 28.558 1.00 94.75 194 ALA A C 1
ATOM 1499 O O . ALA A 1 194 ? -0.313 1.496 29.662 1.00 94.75 194 ALA A O 1
ATOM 1500 N N . MET A 1 195 ? -1.343 2.350 27.859 1.00 94.69 195 MET A N 1
ATOM 1501 C CA . MET A 1 195 ? -2.713 2.157 28.353 1.00 94.69 195 MET A CA 1
ATOM 1502 C C . MET A 1 195 ? -3.617 1.477 27.302 1.00 94.69 195 MET A C 1
ATOM 1504 O O . MET A 1 195 ? -4.493 2.127 26.725 1.00 94.69 195 MET A O 1
ATOM 1508 N N . PRO A 1 196 ? -3.423 0.172 27.026 1.00 96.38 196 PRO A N 1
ATOM 1509 C CA . PRO A 1 196 ? -4.262 -0.581 26.091 1.00 96.38 196 PRO A CA 1
ATOM 1510 C C . PRO A 1 196 ? -5.685 -0.801 26.625 1.00 96.38 196 PRO A C 1
ATOM 1512 O O . PRO A 1 196 ? -5.894 -1.013 27.822 1.00 96.38 196 PRO A O 1
ATOM 1515 N N . LEU A 1 197 ? -6.665 -0.819 25.721 1.00 96.31 197 LEU A N 1
ATOM 1516 C CA . LEU A 1 197 ? -8.060 -1.152 26.011 1.00 96.31 197 LEU A CA 1
ATOM 1517 C C . LEU A 1 197 ? -8.342 -2.644 25.724 1.00 96.31 197 LEU A C 1
ATOM 1519 O O . LEU A 1 197 ? -7.722 -3.240 24.844 1.00 96.31 197 LEU A O 1
ATOM 1523 N N . PRO A 1 198 ? -9.279 -3.292 26.446 1.00 96.25 198 PRO A N 1
ATOM 1524 C CA . PRO A 1 198 ? -9.429 -4.754 26.455 1.00 96.25 198 PRO A CA 1
ATOM 1525 C C . PRO A 1 198 ? -10.268 -5.323 25.290 1.00 96.25 198 PRO A C 1
ATOM 1527 O O . PRO A 1 198 ? -10.908 -6.371 25.430 1.00 96.25 198 PRO A O 1
ATOM 1530 N N . PHE A 1 199 ? -10.307 -4.642 24.146 1.00 97.00 199 PHE A N 1
ATOM 1531 C CA . PHE A 1 199 ? -11.001 -5.112 22.949 1.00 97.00 199 PHE A CA 1
ATOM 1532 C C . PHE A 1 199 ? -10.337 -4.576 21.677 1.00 97.00 199 PHE A C 1
ATOM 1534 O O . PHE A 1 199 ? -9.618 -3.579 21.712 1.00 97.00 199 PHE A O 1
ATOM 1541 N N . SER A 1 200 ? -10.578 -5.251 20.556 1.00 97.62 200 SER A N 1
ATOM 1542 C CA . SER A 1 200 ? -9.918 -4.981 19.286 1.00 97.62 200 SER A CA 1
ATOM 1543 C C . SER A 1 200 ? -10.869 -5.263 18.109 1.00 97.62 200 SER A C 1
ATOM 1545 O O . SER A 1 200 ? -11.195 -6.419 17.832 1.00 97.62 200 SER A O 1
ATOM 1547 N N . PRO A 1 201 ? -11.390 -4.222 17.442 1.00 98.00 201 PRO A N 1
ATOM 1548 C CA . PRO A 1 201 ? -12.213 -4.341 16.247 1.00 98.00 201 PRO A CA 1
ATOM 1549 C C . PRO A 1 201 ? -11.425 -4.906 15.069 1.00 98.00 201 PRO A C 1
ATOM 1551 O O . PRO A 1 201 ? -10.249 -4.598 14.890 1.00 98.00 201 PRO A O 1
ATOM 1554 N N . VAL A 1 202 ? -12.111 -5.675 14.233 1.00 97.38 202 VAL A N 1
ATOM 1555 C CA . VAL A 1 202 ? -11.605 -6.163 12.950 1.00 97.38 202 VAL A CA 1
ATOM 1556 C C . VAL A 1 202 ? -12.374 -5.483 11.840 1.00 97.38 202 VAL A C 1
ATOM 1558 O O . VAL A 1 202 ? -13.607 -5.452 11.865 1.00 97.38 202 VAL A O 1
ATOM 1561 N N . ILE A 1 203 ? -11.647 -4.938 10.872 1.00 97.62 203 ILE A N 1
ATOM 1562 C CA . ILE A 1 203 ? -12.192 -4.152 9.768 1.00 97.62 203 ILE A CA 1
ATOM 1563 C C . ILE A 1 203 ? -11.903 -4.854 8.445 1.00 97.62 203 ILE A C 1
ATOM 1565 O O . ILE A 1 203 ? -10.776 -5.271 8.189 1.00 97.62 203 ILE A O 1
ATOM 1569 N N . SER A 1 204 ? -12.917 -4.962 7.585 1.00 95.50 204 SER A N 1
ATOM 1570 C CA . SER A 1 204 ? -12.728 -5.414 6.201 1.00 95.50 204 SER A CA 1
ATOM 1571 C C . SER A 1 204 ? -12.060 -4.319 5.372 1.00 95.50 204 SER A C 1
ATOM 1573 O O . SER A 1 204 ? -12.566 -3.196 5.324 1.00 95.50 204 SER A O 1
ATOM 1575 N N . ALA A 1 205 ? -10.973 -4.652 4.670 1.00 93.62 205 ALA A N 1
ATOM 1576 C CA . ALA A 1 205 ? -10.290 -3.719 3.774 1.00 93.62 205 ALA A CA 1
ATOM 1577 C C . ALA A 1 205 ? -11.081 -3.436 2.482 1.00 93.62 205 ALA A C 1
ATOM 1579 O O . ALA A 1 205 ? -10.832 -2.433 1.818 1.00 93.62 205 ALA A O 1
ATOM 1580 N N . GLU A 1 206 ? -12.027 -4.304 2.108 1.00 91.81 206 GLU A N 1
ATOM 1581 C CA . GLU A 1 206 ? -12.865 -4.106 0.919 1.00 91.81 206 GLU A CA 1
ATOM 1582 C C . GLU A 1 206 ? -13.983 -3.096 1.188 1.00 91.81 206 GLU A C 1
ATOM 1584 O O . GLU A 1 206 ? -14.230 -2.203 0.377 1.00 91.81 206 GLU A O 1
ATOM 1589 N N . THR A 1 207 ? -14.662 -3.230 2.331 1.00 94.25 207 THR A N 1
ATOM 1590 C CA . THR A 1 207 ? -15.839 -2.410 2.649 1.00 94.25 207 THR A CA 1
ATOM 1591 C C . THR A 1 207 ? -15.543 -1.251 3.592 1.00 94.25 207 THR A C 1
ATOM 1593 O O . THR A 1 207 ? -16.418 -0.408 3.770 1.00 94.25 207 THR A O 1
ATOM 1596 N N . MET A 1 208 ? -14.369 -1.236 4.234 1.00 95.00 208 MET A N 1
ATOM 1597 C CA . MET A 1 208 ? -13.993 -0.296 5.300 1.00 95.00 208 MET A CA 1
ATOM 1598 C C . MET A 1 208 ? -15.037 -0.232 6.422 1.00 95.00 208 MET A C 1
ATOM 1600 O O . MET A 1 208 ? -15.498 0.835 6.818 1.00 95.00 208 MET A O 1
ATOM 1604 N N . LYS A 1 209 ? -15.451 -1.407 6.908 1.00 97.25 209 LYS A N 1
ATOM 1605 C CA . LYS A 1 209 ? -16.439 -1.557 7.989 1.00 97.25 209 LYS A CA 1
ATOM 1606 C C . LYS A 1 209 ? -15.931 -2.511 9.053 1.00 97.25 209 LYS A C 1
ATOM 1608 O O . LYS A 1 209 ? -15.280 -3.501 8.714 1.00 97.25 209 LYS A O 1
ATOM 1613 N N . VAL A 1 210 ? -16.291 -2.240 10.306 1.00 98.31 210 VAL A N 1
ATOM 1614 C CA . VAL A 1 210 ? -16.108 -3.183 11.411 1.00 98.31 210 VAL A CA 1
ATOM 1615 C C . VAL A 1 210 ? -16.971 -4.417 11.143 1.00 98.31 210 VAL A C 1
ATOM 1617 O O . VAL A 1 210 ? -18.178 -4.315 10.936 1.00 98.31 210 VAL A O 1
ATOM 1620 N N . ILE A 1 211 ? -16.337 -5.587 11.107 1.00 97.00 211 ILE A N 1
ATOM 1621 C CA . ILE A 1 211 ? -16.995 -6.882 10.875 1.00 97.00 211 ILE A CA 1
ATOM 1622 C C . ILE A 1 211 ? -17.112 -7.708 12.157 1.00 97.00 211 ILE A C 1
ATOM 1624 O O . ILE A 1 211 ? -17.950 -8.603 12.250 1.00 97.00 211 ILE A O 1
ATOM 1628 N N . ARG A 1 212 ? -16.265 -7.416 13.148 1.00 95.69 212 ARG A N 1
ATOM 1629 C CA . ARG A 1 212 ? -16.189 -8.118 14.430 1.00 95.69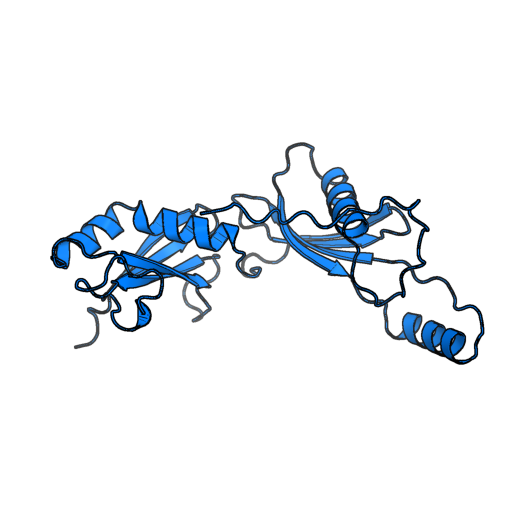 212 ARG A CA 1
ATOM 1630 C C . ARG A 1 212 ? -15.503 -7.228 15.461 1.00 95.69 212 ARG A C 1
ATOM 1632 O O . ARG A 1 212 ? -14.691 -6.384 15.098 1.00 95.69 212 ARG A O 1
ATOM 1639 N N . ILE A 1 213 ? -15.803 -7.439 16.739 1.00 97.44 213 ILE A N 1
ATOM 1640 C CA . ILE A 1 213 ? -15.054 -6.853 17.854 1.00 97.44 213 ILE A CA 1
ATOM 1641 C C . ILE A 1 213 ? -14.561 -7.997 18.730 1.00 97.44 213 ILE A C 1
ATOM 1643 O O . ILE A 1 213 ? -15.361 -8.662 19.390 1.00 97.44 213 ILE A O 1
ATOM 1647 N N . ASP A 1 214 ? -13.252 -8.222 18.721 1.00 94.62 214 ASP A N 1
ATOM 1648 C CA . ASP A 1 214 ? -12.612 -9.221 19.566 1.00 94.62 214 ASP A CA 1
ATOM 1649 C C . ASP A 1 214 ? -12.434 -8.657 20.974 1.00 94.62 214 ASP A C 1
ATOM 1651 O O . ASP A 1 214 ? -12.107 -7.487 21.161 1.00 94.62 214 ASP A O 1
ATOM 1655 N N . THR A 1 215 ? -12.672 -9.476 21.994 1.00 89.38 215 THR A N 1
ATOM 1656 C CA . THR A 1 215 ? -12.531 -9.064 23.398 1.00 89.38 215 THR A CA 1
ATOM 1657 C C . THR A 1 215 ? -11.607 -10.025 24.118 1.00 89.38 215 THR A C 1
ATOM 1659 O O . THR A 1 215 ? -11.679 -11.233 23.898 1.00 89.38 215 THR A O 1
ATOM 1662 N N . SER A 1 216 ? -10.785 -9.517 25.034 1.00 70.00 216 SER A N 1
ATOM 1663 C CA . SER A 1 216 ? -9.877 -10.351 25.831 1.00 70.00 216 SER A CA 1
ATOM 1664 C C . SER A 1 216 ? -10.586 -11.195 26.905 1.00 70.00 216 SER A C 1
ATOM 1666 O O . SER A 1 216 ? -9.937 -11.943 27.633 1.00 70.00 216 SER A O 1
ATOM 1668 N N . LEU A 1 217 ? -11.921 -11.135 27.005 1.00 52.28 217 LEU A N 1
ATOM 1669 C CA . LEU A 1 217 ? -12.714 -11.781 28.061 1.00 52.28 217 LEU A CA 1
ATOM 1670 C C . LEU A 1 217 ? -12.899 -13.306 27.916 1.00 52.28 217 LEU A C 1
ATOM 1672 O O . LEU A 1 217 ? -13.767 -13.884 28.568 1.00 52.28 217 LEU A O 1
ATOM 1676 N N . LEU A 1 218 ? -12.046 -13.988 27.152 1.00 42.31 218 LEU A N 1
ATOM 1677 C CA . LEU A 1 218 ? -11.972 -15.450 27.111 1.00 42.31 218 LEU A CA 1
ATOM 1678 C C . LEU A 1 218 ? -10.531 -15.927 27.318 1.00 42.31 218 LEU A C 1
ATOM 1680 O O . LEU A 1 218 ? -9.831 -16.262 26.368 1.00 42.31 218 LEU A O 1
ATOM 1684 N N . ARG A 1 219 ? -10.125 -15.937 28.593 1.00 37.41 219 ARG A N 1
ATOM 1685 C CA . ARG A 1 219 ? -9.257 -16.917 29.283 1.00 37.41 219 ARG A CA 1
ATOM 1686 C C . ARG A 1 219 ? -9.035 -16.411 30.717 1.00 37.41 219 ARG A C 1
ATOM 1688 O O . ARG A 1 219 ? -8.041 -15.754 31.009 1.00 37.41 219 ARG A O 1
ATOM 1695 N N . ARG A 1 220 ? -10.022 -16.651 31.585 1.00 36.09 220 ARG A N 1
ATOM 1696 C CA . ARG A 1 220 ? -9.750 -16.828 33.019 1.00 36.09 220 ARG A CA 1
ATOM 1697 C C . ARG A 1 220 ? -9.279 -18.255 33.239 1.00 36.09 220 ARG A C 1
ATOM 1699 O O . ARG A 1 220 ? -9.778 -19.127 32.491 1.00 36.09 220 ARG A O 1
#

Nearest PDB structures (foldseek):
  3loy-assembly1_B  TM=9.535E-01  e=1.582E-16  Ogataea angusta
  1w2z-assembly2_D  TM=8.853E-01  e=3.298E-10  Pisum sativum
  7wno-assembly1_X  TM=8.280E-01  e=3.107E-09  Arthrobacter globiformis
  3wa2-assembly1_X  TM=8.253E-01  e=4.387E-09  Arthrobacter globiformis
  7wir-assembly1_A  TM=8.376E-01  e=8.259E-09  Arthrobacter globiformis

pLDDT: mean 90.45, std 15.25, range [36.09, 98.88]

Radius of gyration: 24.0 Å; Cα contacts (8 Å, |Δi|>4): 356; chains: 1; bounding box: 57×54×59 Å